Protein AF-K0T7X2-F1 (afdb_monomer_lite)

Secondary structure (DSSP, 8-state):
--PPPPP-PPP------------------------PPP--------------------GGGTHHHHHHHHHHHHHHHHHHHHHHHHHTTTTS-SS------------------PPPHHHHHHHHHHHHHHHHHHHHHHHHHHHSPP------S--------BSS-GGGTTT-SEEEEEEHHHHHHH---SS------SSS--EEEEEESSGGGS-S-HHHHHHHHB--SS-SPEE-HHHHHTT-S-----------

Foldseek 3Di:
DDDDDDDDDDDDDDDDDDDDDDDDDDPDDDDPPDDDDDDDDDDDDDDDDDDDDDPDPPPPVVVVVVVVVVVVCVVVVVVVVVCCVVVVPPPPPPPDDDDDDDPDDDPDDDPDDDDPPVVVVVVVVVVVVVVVVVVVVVVVVVPDDPPCPPDDPDDPPPPFAWPDDPVQLQAFQFKAKEQPQQQCVVDDPVDPDPDPVPPSPDIDMFGDSHLQQAFPDPVRSDLGTTPPVPPHHYDGNCRNGVRPPDGDDDDDDDDD

Sequence (256 aa):
MQSPLPLRSNPSSDFVRRRGEDGALGSSRYDSSSSGPPSDHRRDPGGHGGRHRGRGFQATNLVLPLVKVSFVVLLCGSSYLAGSLIGGNSLDILDSSHAPHGVGMLVNGGLDGAPSKEECQQAKRRWVDLQVTSEVERREKENLPPKDDGVSPGKRKREERRRFPKTTGNYASGMARVKKDDLNSFFDFGNPLDKGKGTGEEDAIIIYQNKKAFPSSESLSHSIEYEDGNGIPILDPETATENCDAMNVRELNLTV

pLDDT: mean 72.29, std 20.91, range [37.97, 98.12]

Structure (mmCIF, N/CA/C/O backbone):
data_AF-K0T7X2-F1
#
_entry.id   AF-K0T7X2-F1
#
loop_
_atom_site.group_PDB
_atom_site.id
_atom_site.type_symbol
_atom_site.label_atom_id
_atom_site.label_alt_id
_atom_site.label_comp_id
_atom_site.label_asym_id
_atom_site.label_entity_id
_atom_site.label_seq_id
_atom_site.pdbx_PDB_ins_code
_atom_site.Cartn_x
_atom_site.Cartn_y
_atom_site.Cartn_z
_atom_site.occupancy
_atom_site.B_iso_or_equiv
_atom_site.auth_seq_id
_atom_site.auth_comp_id
_atom_site.auth_asym_id
_atom_site.auth_atom_id
_atom_site.pdbx_PDB_model_num
ATOM 1 N N . MET A 1 1 ? 18.269 54.206 29.294 1.00 48.28 1 MET A N 1
ATOM 2 C CA . MET A 1 1 ? 18.162 53.100 30.268 1.00 48.28 1 MET A CA 1
ATOM 3 C C . MET A 1 1 ? 17.236 52.045 29.686 1.00 48.28 1 MET A C 1
ATOM 5 O O . MET A 1 1 ? 16.033 52.248 29.678 1.00 48.28 1 MET A O 1
ATOM 9 N N . GLN A 1 2 ? 17.803 50.977 29.133 1.00 43.91 2 GLN A N 1
ATOM 10 C CA . GLN A 1 2 ? 17.089 49.768 28.719 1.00 43.91 2 GLN A CA 1
ATOM 11 C C . GLN A 1 2 ? 18.099 48.626 28.819 1.00 43.91 2 GLN A C 1
ATOM 13 O O . GLN A 1 2 ? 19.126 48.642 28.145 1.00 43.91 2 GLN A O 1
ATOM 18 N N . SER A 1 3 ? 17.855 47.717 29.756 1.00 50.69 3 SER A N 1
ATOM 19 C CA . SER A 1 3 ? 18.719 46.575 30.048 1.00 50.69 3 SER A CA 1
ATOM 20 C C . SER A 1 3 ? 18.372 45.421 29.099 1.00 50.69 3 SER A C 1
ATOM 22 O O . SER A 1 3 ? 17.181 45.147 28.928 1.00 50.69 3 SER A O 1
ATOM 24 N N . PRO A 1 4 ? 19.349 44.722 28.495 1.00 58.91 4 PRO A N 1
ATOM 25 C CA . PRO A 1 4 ? 19.060 43.560 27.667 1.00 58.91 4 PRO A CA 1
ATOM 26 C C . PRO A 1 4 ? 18.766 42.320 28.524 1.00 58.91 4 PRO A C 1
ATOM 28 O O . PRO A 1 4 ? 19.411 42.075 29.544 1.00 58.91 4 PRO A O 1
ATOM 31 N N . LEU A 1 5 ? 17.767 41.548 28.091 1.00 59.69 5 LEU A N 1
ATOM 32 C CA . LEU A 1 5 ? 17.345 40.276 28.683 1.00 59.69 5 LEU A CA 1
ATOM 33 C C . LEU A 1 5 ? 18.364 39.154 28.392 1.00 59.69 5 LEU A C 1
ATOM 35 O O . LEU A 1 5 ? 18.963 39.150 27.314 1.00 59.69 5 LEU A O 1
ATOM 39 N N . PRO A 1 6 ? 18.541 38.176 29.302 1.00 58.44 6 PRO A N 1
ATOM 40 C CA . PRO A 1 6 ? 19.482 37.081 29.103 1.00 58.44 6 PRO A CA 1
ATOM 41 C C . PRO A 1 6 ? 18.912 35.985 28.190 1.00 58.44 6 PRO A C 1
ATOM 43 O O . PRO A 1 6 ? 17.772 35.541 28.340 1.00 58.44 6 PRO A O 1
ATOM 46 N N . LEU A 1 7 ? 19.753 35.524 27.262 1.00 49.16 7 LEU A N 1
ATOM 47 C CA . LEU A 1 7 ? 19.524 34.354 26.417 1.00 49.16 7 LEU A CA 1
ATOM 48 C C . LEU A 1 7 ? 19.582 33.076 27.261 1.00 49.16 7 LEU A C 1
ATOM 50 O O . LEU A 1 7 ? 20.558 32.813 27.963 1.00 49.16 7 LEU A O 1
ATOM 54 N N . ARG A 1 8 ? 18.518 32.279 27.174 1.00 45.66 8 ARG A N 1
ATOM 55 C CA . ARG A 1 8 ? 18.366 30.985 27.839 1.00 45.66 8 ARG A CA 1
ATOM 56 C C . ARG A 1 8 ? 19.020 29.908 26.968 1.00 45.66 8 ARG A C 1
ATOM 58 O O . ARG A 1 8 ? 18.517 29.593 25.894 1.00 45.66 8 ARG A O 1
ATOM 65 N N . SER A 1 9 ? 20.152 29.376 27.417 1.00 49.56 9 SER A N 1
ATOM 66 C CA . SER A 1 9 ? 20.812 28.207 26.833 1.00 49.56 9 SER A CA 1
ATOM 67 C C . SER A 1 9 ? 20.063 26.929 27.226 1.00 49.56 9 SER A C 1
ATOM 69 O O . SER A 1 9 ? 19.779 26.703 28.402 1.00 49.56 9 SER A O 1
ATOM 71 N N . ASN A 1 10 ? 19.732 26.090 26.242 1.00 47.03 10 ASN A N 1
ATOM 72 C CA . ASN A 1 10 ? 19.244 24.731 26.483 1.00 47.03 10 ASN A CA 1
ATOM 73 C C . ASN A 1 10 ? 20.442 23.774 26.576 1.00 47.03 10 ASN A C 1
ATOM 75 O O . ASN A 1 10 ? 21.330 23.848 25.722 1.00 47.03 10 ASN A O 1
ATOM 79 N N . PRO A 1 11 ? 20.492 22.884 27.580 1.00 51.62 11 PRO A N 1
ATOM 80 C CA . PRO A 1 11 ? 21.561 21.911 27.703 1.00 51.62 11 PRO A CA 1
ATOM 81 C C . PRO A 1 11 ? 21.381 20.731 26.742 1.00 51.62 11 PRO A C 1
ATOM 83 O O . PRO A 1 11 ? 20.284 20.214 26.536 1.00 51.62 11 PRO A O 1
ATOM 86 N N . SER A 1 12 ? 22.530 20.335 26.200 1.00 42.62 12 SER A N 1
ATOM 87 C CA . SER A 1 12 ? 22.842 19.091 25.505 1.00 42.62 12 SER A CA 1
ATOM 88 C C . SER A 1 12 ? 22.210 17.876 26.186 1.00 42.62 12 SER A C 1
ATOM 90 O O . SER A 1 12 ? 22.454 17.631 27.366 1.00 42.62 12 SER A O 1
ATOM 92 N N . SER A 1 13 ? 21.423 17.100 25.442 1.00 46.59 13 SER A N 1
ATOM 93 C CA . SER A 1 13 ? 21.040 15.749 25.843 1.00 46.59 13 SER A CA 1
ATOM 94 C C . SER A 1 13 ? 21.998 14.758 25.192 1.00 46.59 13 SER A C 1
ATOM 96 O O . SER A 1 13 ? 21.878 14.439 24.008 1.00 46.59 13 SER A O 1
ATOM 98 N N . ASP A 1 14 ? 22.949 14.294 25.995 1.00 38.38 14 ASP A N 1
ATOM 99 C CA . ASP A 1 14 ? 23.807 13.150 25.720 1.00 38.38 14 ASP A CA 1
ATOM 100 C C . ASP A 1 14 ? 22.949 11.901 25.473 1.00 38.38 14 ASP A C 1
ATOM 102 O O . ASP A 1 14 ? 22.310 11.365 26.382 1.00 38.38 14 ASP A O 1
ATOM 106 N N . PHE A 1 15 ? 22.928 11.422 24.229 1.00 41.81 15 PHE A N 1
ATOM 107 C CA . PHE A 1 15 ? 22.332 10.134 23.894 1.00 41.81 15 PHE A CA 1
ATOM 108 C C . PHE A 1 15 ? 23.372 9.031 24.111 1.00 41.81 15 PHE A C 1
ATOM 110 O O . PHE A 1 15 ? 24.289 8.815 23.315 1.00 41.81 15 PHE A O 1
ATOM 117 N N . VAL A 1 16 ? 23.228 8.346 25.243 1.00 43.81 16 VAL A N 1
ATOM 118 C CA . VAL A 1 16 ? 24.024 7.192 25.658 1.00 43.81 16 VAL A CA 1
ATOM 119 C C . VAL A 1 16 ? 23.743 6.012 24.723 1.00 43.81 16 VAL A C 1
ATOM 121 O O . VAL A 1 16 ? 22.735 5.318 24.838 1.00 43.81 16 VAL A O 1
ATOM 124 N N . ARG A 1 17 ? 24.680 5.748 23.811 1.00 37.97 17 ARG A N 1
ATOM 125 C CA . ARG A 1 17 ? 24.734 4.539 22.982 1.00 37.97 17 ARG A CA 1
ATOM 126 C C . ARG A 1 17 ? 25.241 3.372 23.837 1.00 37.97 17 ARG A C 1
ATOM 128 O O . ARG A 1 17 ? 26.448 3.174 23.961 1.00 37.97 17 ARG A O 1
ATOM 135 N N . ARG A 1 18 ? 24.338 2.598 24.451 1.00 43.31 18 ARG A N 1
ATOM 136 C CA . ARG A 1 18 ? 24.704 1.297 25.036 1.00 43.31 18 ARG A CA 1
ATOM 137 C C . ARG A 1 18 ? 24.800 0.252 23.931 1.00 43.31 18 ARG A C 1
ATOM 139 O O . ARG A 1 18 ? 23.807 -0.161 23.347 1.00 43.31 18 ARG A O 1
ATOM 146 N N . ARG A 1 19 ? 26.049 -0.126 23.671 1.00 46.78 19 ARG A N 1
ATOM 147 C CA . ARG A 1 19 ? 26.484 -1.323 22.959 1.00 46.78 19 ARG A CA 1
ATOM 148 C C . ARG A 1 19 ? 26.046 -2.544 23.781 1.00 46.78 19 ARG A C 1
ATOM 150 O O . ARG A 1 19 ? 26.372 -2.618 24.963 1.00 46.78 19 ARG A O 1
ATOM 157 N N . GLY A 1 20 ? 25.301 -3.450 23.161 1.00 41.38 20 GLY A N 1
ATOM 158 C CA . GLY A 1 20 ? 24.988 -4.781 23.673 1.00 41.38 20 GLY A CA 1
ATOM 159 C C . GLY A 1 20 ? 25.252 -5.778 22.556 1.00 41.38 20 GLY A C 1
ATOM 160 O O . GLY A 1 20 ? 24.351 -6.105 21.795 1.00 41.38 20 GLY A O 1
ATOM 161 N N . GLU A 1 21 ? 26.522 -6.142 22.406 1.00 48.59 21 GLU A N 1
ATOM 162 C CA . GLU A 1 21 ? 26.939 -7.385 21.758 1.00 48.59 21 GLU A CA 1
ATOM 163 C C . GLU A 1 21 ? 26.696 -8.517 22.762 1.00 48.59 21 GLU A C 1
ATOM 165 O O . GLU A 1 21 ? 26.951 -8.299 23.941 1.00 48.59 21 GLU A O 1
ATOM 170 N N . ASP A 1 22 ? 26.143 -9.635 22.279 1.00 46.56 22 ASP A N 1
ATOM 171 C CA . ASP A 1 22 ? 26.131 -11.018 22.802 1.00 46.56 22 ASP A CA 1
ATOM 172 C C . ASP A 1 22 ? 24.882 -11.662 22.156 1.00 46.56 22 ASP A C 1
ATOM 174 O O . ASP A 1 22 ? 23.757 -11.270 22.436 1.00 46.56 22 ASP A O 1
ATOM 178 N N . GLY A 1 23 ? 24.930 -12.548 21.164 1.00 41.91 23 GLY A N 1
ATOM 179 C CA . GLY A 1 23 ? 25.799 -13.699 20.994 1.00 41.91 23 GLY A CA 1
ATOM 180 C C . GLY A 1 23 ? 24.905 -14.942 20.966 1.00 41.91 23 GLY A C 1
ATOM 181 O O . GLY A 1 23 ? 24.460 -15.384 22.014 1.00 41.91 23 GLY A O 1
ATOM 182 N N . ALA A 1 24 ? 24.627 -15.502 19.783 1.00 43.72 24 ALA A N 1
ATOM 183 C CA . ALA A 1 24 ? 24.217 -16.903 19.619 1.00 43.72 24 ALA A CA 1
ATOM 184 C C . ALA A 1 24 ? 24.207 -17.293 18.133 1.00 43.72 24 ALA A C 1
ATOM 186 O O . ALA A 1 24 ? 23.254 -17.054 17.395 1.00 43.72 24 ALA A O 1
ATOM 187 N N . LEU A 1 25 ? 25.296 -17.932 17.713 1.00 47.56 25 LEU A N 1
ATOM 188 C CA . LEU A 1 25 ? 25.383 -18.724 16.493 1.00 47.56 25 LEU A CA 1
ATOM 189 C C . LEU A 1 25 ? 24.403 -19.904 16.587 1.00 47.56 25 LEU A C 1
ATOM 191 O O . LEU A 1 25 ? 24.678 -20.894 17.261 1.00 47.56 25 LEU A O 1
ATOM 195 N N . GLY A 1 26 ? 23.270 -19.802 15.897 1.00 40.69 26 GLY A N 1
ATOM 196 C CA . GLY A 1 26 ? 22.357 -20.912 15.646 1.00 40.69 26 GLY A CA 1
ATOM 197 C C . GLY A 1 26 ? 22.534 -21.438 14.225 1.00 40.69 26 GLY A C 1
ATOM 198 O O . GLY A 1 26 ? 21.799 -21.043 13.327 1.00 40.69 26 GLY A O 1
ATOM 199 N N . SER A 1 27 ? 23.507 -22.329 14.014 1.00 48.19 27 SER A N 1
ATOM 200 C CA . SER A 1 27 ? 23.601 -23.138 12.791 1.00 48.19 27 SER A CA 1
ATOM 201 C C . SER A 1 27 ? 22.377 -24.050 12.686 1.00 48.19 27 SER A C 1
ATOM 203 O O . SER A 1 27 ? 22.351 -25.123 13.289 1.00 48.19 27 SER A O 1
ATOM 205 N N . SER A 1 28 ? 21.372 -23.643 11.911 1.00 44.34 28 SER A N 1
ATOM 206 C CA . SER A 1 28 ? 20.267 -24.523 11.531 1.00 44.34 28 SER A CA 1
ATOM 207 C C . SER A 1 28 ? 20.694 -25.386 10.344 1.00 44.34 28 SER A C 1
ATOM 209 O O . SER A 1 28 ? 20.772 -24.928 9.202 1.00 44.34 28 SER A O 1
ATOM 211 N N . ARG A 1 29 ? 21.024 -26.647 10.638 1.00 45.97 29 ARG A N 1
ATOM 212 C CA . ARG A 1 29 ? 21.123 -27.717 9.644 1.00 45.97 29 ARG A CA 1
ATOM 213 C C . ARG A 1 29 ? 19.720 -27.991 9.110 1.00 45.97 29 ARG A C 1
ATOM 215 O O . ARG A 1 29 ? 18.874 -28.494 9.842 1.00 45.97 29 ARG A O 1
ATOM 222 N N . TYR A 1 30 ? 19.489 -27.704 7.836 1.00 44.69 30 TYR A N 1
ATOM 223 C CA . TYR A 1 30 ? 18.347 -28.255 7.117 1.00 44.69 30 TYR A CA 1
ATOM 224 C C . TYR A 1 30 ? 18.667 -29.700 6.717 1.00 44.69 30 TYR A C 1
ATOM 226 O O . TYR A 1 30 ? 19.329 -29.947 5.708 1.00 44.69 30 TYR A O 1
ATOM 234 N N . ASP A 1 31 ? 18.202 -30.656 7.523 1.00 38.88 31 ASP A N 1
ATOM 235 C CA . ASP A 1 31 ? 18.136 -32.068 7.147 1.00 38.88 31 ASP A CA 1
ATOM 236 C C . ASP A 1 31 ? 17.085 -32.244 6.043 1.00 38.88 31 ASP A C 1
ATOM 238 O O . ASP A 1 31 ? 15.874 -32.238 6.270 1.00 38.88 31 ASP A O 1
ATOM 242 N N . SER A 1 32 ? 17.570 -32.404 4.815 1.00 45.97 32 SER A N 1
ATOM 243 C CA . SER A 1 32 ? 16.761 -32.754 3.648 1.00 45.97 32 SER A CA 1
ATOM 244 C C . SER A 1 32 ? 16.436 -34.249 3.677 1.00 45.97 32 SER A C 1
ATOM 246 O O . SER A 1 32 ? 17.091 -35.058 3.024 1.00 45.97 32 SER A O 1
ATOM 248 N N . SER A 1 33 ? 15.418 -34.628 4.447 1.00 43.91 33 SER A N 1
ATOM 249 C CA . SER A 1 33 ? 14.845 -35.978 4.412 1.00 43.91 33 SER A CA 1
ATOM 250 C C . SER A 1 33 ? 13.806 -36.068 3.291 1.00 43.91 33 SER A C 1
ATOM 252 O O . SER A 1 33 ? 12.611 -35.894 3.510 1.00 43.91 33 SER A O 1
ATOM 254 N N . SER A 1 34 ? 14.281 -36.309 2.068 1.00 49.41 34 SER A N 1
ATOM 255 C CA . SER A 1 34 ? 13.453 -36.667 0.913 1.00 49.41 34 SER A CA 1
ATOM 256 C C . SER A 1 34 ? 13.052 -38.141 1.019 1.00 49.41 34 SER A C 1
ATOM 258 O O . SER A 1 34 ? 13.840 -39.041 0.724 1.00 49.41 34 SER A O 1
ATOM 260 N N . SER A 1 35 ? 11.833 -38.400 1.488 1.00 53.06 35 SER A N 1
ATOM 261 C CA . SER A 1 35 ? 11.185 -39.706 1.390 1.00 53.06 35 SER A CA 1
ATOM 262 C C . SER A 1 35 ? 10.663 -39.902 -0.037 1.00 53.06 35 SER A C 1
ATOM 264 O O . SER A 1 35 ? 9.692 -39.282 -0.466 1.00 53.06 35 SER A O 1
ATOM 266 N N . GLY A 1 36 ? 11.352 -40.752 -0.799 1.00 45.59 36 GLY A N 1
ATOM 267 C CA . GLY A 1 36 ? 10.961 -41.118 -2.159 1.00 45.59 36 GLY A CA 1
ATOM 268 C C . GLY A 1 36 ? 9.721 -42.024 -2.222 1.00 45.59 36 GLY A C 1
ATOM 269 O O . GLY A 1 36 ? 9.370 -42.669 -1.231 1.00 45.59 36 GLY A O 1
ATOM 270 N N . PRO A 1 37 ? 9.069 -42.132 -3.392 1.00 58.81 37 PRO A N 1
ATOM 271 C CA . PRO A 1 37 ? 8.126 -43.207 -3.672 1.00 58.81 37 PRO A CA 1
ATOM 272 C C . PRO A 1 37 ? 8.863 -44.494 -4.108 1.00 58.81 37 PRO A C 1
ATOM 274 O O . PRO A 1 37 ? 9.951 -44.420 -4.685 1.00 58.81 37 PRO A O 1
ATOM 277 N N . PRO A 1 38 ? 8.293 -45.685 -3.844 1.00 58.12 38 PRO A N 1
ATOM 278 C CA . PRO A 1 38 ? 8.949 -46.961 -4.104 1.00 58.12 38 PRO A CA 1
ATOM 279 C C . PRO A 1 38 ? 8.926 -47.327 -5.594 1.00 58.12 38 PRO A C 1
ATOM 281 O O . PRO A 1 38 ? 7.877 -47.339 -6.238 1.00 58.12 38 PRO A O 1
ATOM 284 N N . SER A 1 39 ? 10.099 -47.677 -6.122 1.00 55.72 39 SER A N 1
ATOM 285 C CA . SER A 1 39 ? 10.281 -48.293 -7.437 1.00 55.72 39 SER A CA 1
ATOM 286 C C . SER A 1 39 ? 9.947 -49.781 -7.355 1.00 55.72 39 SER A C 1
ATOM 288 O O . SER A 1 39 ? 10.700 -50.553 -6.759 1.00 55.72 39 SER A O 1
ATOM 290 N N . ASP A 1 40 ? 8.829 -50.188 -7.952 1.00 56.44 40 ASP A N 1
ATOM 291 C CA . ASP A 1 40 ? 8.399 -51.585 -7.970 1.00 56.44 40 ASP A CA 1
ATOM 292 C C . ASP A 1 40 ? 8.952 -52.307 -9.213 1.00 56.44 40 ASP A C 1
ATOM 294 O O . ASP A 1 40 ? 8.582 -52.034 -10.357 1.00 56.44 40 ASP A O 1
ATOM 298 N N . HIS A 1 41 ? 9.891 -53.224 -8.972 1.00 59.78 41 HIS A N 1
ATOM 299 C CA . HIS A 1 41 ? 10.502 -54.121 -9.951 1.00 59.78 41 HIS A CA 1
ATOM 300 C C . HIS A 1 41 ? 9.764 -55.472 -9.955 1.00 59.78 41 HIS A C 1
ATOM 302 O O . HIS A 1 41 ? 9.925 -56.272 -9.033 1.00 59.78 41 HIS A O 1
ATOM 308 N N . ARG A 1 42 ? 9.060 -55.809 -11.042 1.00 52.50 42 ARG A N 1
ATOM 309 C CA . ARG A 1 42 ? 8.697 -57.200 -11.401 1.00 52.50 42 ARG A CA 1
ATOM 310 C C . ARG A 1 42 ? 8.788 -57.357 -12.920 1.00 52.50 42 ARG A C 1
ATOM 312 O O . ARG A 1 42 ? 8.031 -56.731 -13.644 1.00 52.50 42 ARG A O 1
ATOM 319 N N . ARG A 1 43 ? 9.886 -57.931 -13.426 1.00 50.34 43 ARG A N 1
ATOM 320 C CA . ARG A 1 43 ? 10.076 -59.352 -13.806 1.00 50.34 43 ARG A CA 1
ATOM 321 C C . ARG A 1 43 ? 9.116 -59.836 -14.900 1.00 50.34 43 ARG A C 1
ATOM 323 O O . ARG A 1 43 ? 7.978 -60.191 -14.613 1.00 50.34 43 ARG A O 1
ATOM 330 N N . ASP A 1 44 ? 9.677 -59.944 -16.104 1.00 50.38 44 ASP A N 1
ATOM 331 C CA . ASP A 1 44 ? 9.259 -60.854 -17.176 1.00 50.38 44 ASP A CA 1
ATOM 332 C C . ASP A 1 44 ? 9.226 -62.317 -16.697 1.00 50.38 44 ASP A C 1
ATOM 334 O O . ASP A 1 44 ? 9.984 -62.704 -15.795 1.00 50.38 44 ASP A O 1
ATOM 338 N N . PRO A 1 45 ? 8.400 -63.160 -17.341 1.00 58.47 45 PRO A N 1
ATOM 339 C CA . PRO A 1 45 ? 8.993 -64.130 -18.264 1.00 58.47 45 PRO A CA 1
ATOM 340 C C . PRO A 1 45 ? 8.212 -64.299 -19.580 1.00 58.47 45 PRO A C 1
ATOM 342 O O . PRO A 1 45 ? 6.991 -64.176 -19.641 1.00 58.47 45 PRO A O 1
ATOM 345 N N . GLY A 1 46 ? 8.963 -64.608 -20.640 1.00 52.09 46 GLY A N 1
ATOM 346 C CA . GLY A 1 46 ? 8.469 -64.770 -22.003 1.00 52.09 46 GLY A CA 1
ATOM 347 C C . GLY A 1 46 ? 7.590 -65.996 -22.265 1.00 52.09 46 GLY A C 1
ATOM 348 O O . GLY A 1 46 ? 7.469 -66.913 -21.457 1.00 52.09 46 GLY A O 1
ATOM 349 N N . GLY A 1 47 ? 7.023 -66.020 -23.472 1.00 41.31 47 GLY A N 1
ATOM 350 C CA . GLY A 1 47 ? 6.278 -67.151 -24.015 1.00 41.31 47 GLY A CA 1
ATOM 351 C C . GLY A 1 47 ? 5.922 -66.945 -25.488 1.00 41.31 47 GLY A C 1
ATOM 352 O O . GLY A 1 47 ? 5.362 -65.924 -25.865 1.00 41.31 47 GLY A O 1
ATOM 353 N N . HIS A 1 48 ? 6.301 -67.919 -26.311 1.00 52.06 48 HIS A N 1
ATOM 354 C CA . HIS A 1 48 ? 6.170 -68.004 -27.767 1.00 52.06 48 HIS A CA 1
ATOM 355 C C . HIS A 1 48 ? 4.733 -67.969 -28.329 1.00 52.06 48 HIS A C 1
ATOM 357 O O . HIS A 1 48 ? 3.801 -68.481 -27.719 1.00 52.06 48 HIS A O 1
ATOM 363 N N . GLY A 1 49 ? 4.624 -67.549 -29.599 1.00 39.31 49 GLY A N 1
ATOM 364 C CA . GLY A 1 49 ? 3.518 -67.848 -30.528 1.00 39.31 49 GLY A CA 1
ATOM 365 C C . GLY A 1 49 ? 3.132 -66.587 -31.306 1.00 39.31 49 GLY A C 1
ATOM 366 O O . GLY A 1 49 ? 2.775 -65.590 -30.709 1.00 39.31 49 GLY A O 1
ATOM 367 N N . GLY A 1 50 ? 3.259 -66.461 -32.624 1.00 43.88 50 GLY A N 1
ATOM 368 C CA . GLY A 1 50 ? 2.941 -67.417 -33.674 1.00 43.88 50 GLY A CA 1
ATOM 369 C C . GLY A 1 50 ? 1.863 -66.784 -34.564 1.00 43.88 50 GLY A C 1
ATOM 370 O O . GLY A 1 50 ? 0.718 -66.720 -34.156 1.00 43.88 50 GLY A O 1
ATOM 371 N N . ARG A 1 51 ? 2.269 -66.315 -35.757 1.00 48.03 51 ARG A N 1
ATOM 372 C CA . ARG A 1 51 ? 1.479 -66.018 -36.978 1.00 48.03 51 ARG A CA 1
ATOM 373 C C . ARG A 1 51 ? 0.086 -65.355 -36.828 1.00 48.03 51 ARG A C 1
ATOM 375 O O . ARG A 1 51 ? -0.853 -65.990 -36.386 1.00 48.03 51 ARG A O 1
ATOM 382 N N . HIS A 1 52 ? -0.139 -64.221 -37.498 1.00 43.66 52 HIS A N 1
ATOM 383 C CA . HIS A 1 52 ? -0.818 -64.166 -38.809 1.00 43.66 52 HIS A CA 1
ATOM 384 C C . HIS A 1 52 ? -1.092 -62.721 -39.264 1.00 43.66 52 HIS A C 1
ATOM 386 O O . HIS A 1 52 ? -1.266 -61.796 -38.483 1.00 43.66 52 HIS A O 1
ATOM 392 N N . ARG A 1 53 ? -1.091 -62.585 -40.591 1.00 51.88 53 ARG A N 1
ATOM 393 C CA . ARG A 1 53 ? -1.353 -61.416 -41.438 1.00 51.88 53 ARG A CA 1
ATOM 394 C C . ARG A 1 53 ? -2.558 -60.561 -41.019 1.00 51.88 53 ARG A C 1
ATOM 396 O O . ARG A 1 53 ? -3.643 -61.085 -40.809 1.00 51.88 53 ARG A O 1
ATOM 403 N N . GLY A 1 54 ? -2.388 -59.244 -41.142 1.00 43.72 54 GLY A N 1
ATOM 404 C CA . GLY A 1 54 ? -3.483 -58.282 -41.270 1.00 43.72 54 GLY A CA 1
ATOM 405 C C . GLY A 1 54 ? -2.963 -56.854 -41.413 1.00 43.72 54 GLY A C 1
ATOM 406 O O . GLY A 1 54 ? -2.851 -56.138 -40.427 1.00 43.72 54 GLY A O 1
ATOM 407 N N . ARG A 1 55 ? -2.618 -56.427 -42.638 1.00 49.88 55 ARG A N 1
ATOM 408 C CA . ARG A 1 55 ? -2.386 -55.006 -42.955 1.00 49.88 55 ARG A CA 1
ATOM 409 C C . ARG A 1 55 ? -3.735 -54.278 -42.912 1.00 49.88 55 ARG A C 1
ATOM 411 O O . ARG A 1 55 ? -4.396 -54.150 -43.935 1.00 49.88 55 ARG A O 1
ATOM 418 N N . GLY A 1 56 ? -4.139 -53.837 -41.726 1.00 49.12 56 GLY A N 1
ATOM 419 C CA . GLY A 1 56 ? -5.151 -52.801 -41.536 1.00 49.12 56 GLY A CA 1
ATOM 420 C C . GLY A 1 56 ? -4.442 -51.463 -41.367 1.00 49.12 56 GLY A C 1
ATOM 421 O O . GLY A 1 56 ? -3.682 -51.280 -40.420 1.00 49.12 56 GLY A O 1
ATOM 422 N N . PHE A 1 57 ? -4.635 -50.556 -42.318 1.00 55.34 57 PHE A N 1
ATOM 423 C CA . PHE A 1 57 ? -4.086 -49.203 -42.310 1.00 55.34 57 PHE A CA 1
ATOM 424 C C . PHE A 1 57 ? -4.655 -48.447 -41.088 1.00 55.34 57 PHE A C 1
ATOM 426 O O . PHE A 1 57 ? -5.824 -48.066 -41.078 1.00 55.34 57 PHE A O 1
ATOM 433 N N . GLN A 1 58 ? -3.865 -48.302 -40.015 1.00 54.19 58 GLN A N 1
ATOM 434 C CA . GLN A 1 58 ? -4.279 -47.615 -38.785 1.00 54.19 58 GLN A CA 1
ATOM 435 C C . GLN A 1 58 ? -4.319 -46.095 -39.003 1.00 54.19 58 GLN A C 1
ATOM 437 O O . GLN A 1 58 ? -3.342 -45.391 -38.761 1.00 54.19 58 GLN A O 1
ATOM 442 N N . ALA A 1 59 ? -5.471 -45.580 -39.431 1.00 58.53 59 ALA A N 1
ATOM 443 C CA . ALA A 1 59 ? -5.734 -44.143 -39.540 1.00 58.53 59 ALA A CA 1
ATOM 444 C C . ALA A 1 59 ? -5.929 -43.439 -38.174 1.00 58.53 59 ALA A C 1
ATOM 446 O O . ALA A 1 59 ? -6.027 -42.217 -38.113 1.00 58.53 59 ALA A O 1
ATOM 447 N N . THR A 1 60 ? -5.963 -44.176 -37.059 1.00 60.00 60 THR A N 1
ATOM 448 C CA . THR A 1 60 ? -6.258 -43.629 -35.721 1.00 60.00 60 THR A CA 1
ATOM 449 C C . THR A 1 60 ? -5.066 -42.957 -35.034 1.00 60.00 60 THR A C 1
ATOM 451 O O . THR A 1 60 ? -5.270 -42.115 -34.164 1.00 60.00 60 THR A O 1
ATOM 454 N N . ASN A 1 61 ? -3.825 -43.236 -35.451 1.00 66.69 61 ASN A N 1
ATOM 455 C CA . ASN A 1 61 ? -2.635 -42.616 -34.843 1.00 66.69 61 ASN A CA 1
ATOM 456 C C . ASN A 1 61 ? -2.325 -41.208 -35.376 1.00 66.69 61 ASN A C 1
ATOM 458 O O . ASN A 1 61 ? -1.510 -40.505 -34.785 1.00 66.69 61 ASN A O 1
ATOM 462 N N . LEU A 1 62 ? -2.975 -40.774 -36.461 1.00 74.25 62 LEU A N 1
ATOM 463 C CA . LEU A 1 62 ? -2.740 -39.453 -37.056 1.00 74.25 62 LEU A CA 1
ATOM 464 C C . LEU A 1 62 ? -3.647 -38.359 -36.462 1.00 74.25 62 LEU A C 1
ATOM 466 O O . LEU A 1 62 ? -3.315 -37.178 -36.514 1.00 74.25 62 LEU A O 1
ATOM 470 N N . VAL A 1 63 ? -4.767 -38.744 -35.845 1.00 80.38 63 VAL A N 1
ATOM 471 C CA . VAL A 1 63 ? -5.748 -37.801 -35.280 1.00 80.38 63 VAL A CA 1
ATOM 472 C C . VAL A 1 63 ? -5.217 -37.136 -34.005 1.00 80.38 63 VAL A C 1
ATOM 474 O O . VAL A 1 63 ? -5.325 -35.925 -33.838 1.00 80.38 63 VAL A O 1
ATOM 477 N N . LEU A 1 64 ? -4.576 -37.908 -33.124 1.00 78.81 64 LEU A N 1
ATOM 478 C CA . LEU A 1 64 ? -3.995 -37.416 -31.869 1.00 78.81 64 LEU A CA 1
ATOM 479 C C . LEU A 1 64 ? -2.935 -36.307 -32.040 1.00 78.81 64 LEU A C 1
ATOM 481 O O . LEU A 1 64 ? -3.029 -35.300 -31.333 1.00 78.81 64 LEU A O 1
ATOM 485 N N . PRO A 1 65 ? -1.934 -36.430 -32.935 1.00 87.31 65 PRO A N 1
ATOM 486 C CA . PRO A 1 65 ? -0.968 -35.357 -33.151 1.00 87.31 65 PRO A CA 1
ATOM 487 C C . PRO A 1 65 ? -1.604 -34.130 -33.812 1.00 87.31 65 PRO A C 1
ATOM 489 O O . PRO A 1 65 ? -1.268 -33.014 -33.425 1.00 87.31 65 PRO A O 1
ATOM 492 N N . LEU A 1 66 ? -2.565 -34.309 -34.727 1.00 87.38 66 LEU A N 1
ATOM 493 C CA . LEU A 1 66 ? -3.277 -33.187 -35.347 1.00 87.38 66 LEU A CA 1
ATOM 494 C C . LEU A 1 66 ? -4.042 -32.354 -34.313 1.00 87.38 66 LEU A C 1
ATOM 496 O O . LEU A 1 66 ? -3.900 -31.137 -34.301 1.00 87.38 66 LEU A O 1
ATOM 500 N N . VAL A 1 67 ? -4.763 -32.991 -33.384 1.00 91.94 67 VAL A N 1
ATOM 501 C CA . VAL A 1 67 ? -5.490 -32.277 -32.318 1.00 91.94 67 VAL A CA 1
ATOM 502 C C . VAL A 1 67 ? -4.534 -31.495 -31.410 1.00 91.94 67 VAL A C 1
ATOM 504 O O . VAL A 1 67 ? -4.815 -30.348 -31.065 1.00 91.94 67 VAL A O 1
ATOM 507 N N . LYS A 1 68 ? -3.378 -32.074 -31.059 1.00 88.50 68 LYS A N 1
ATOM 508 C CA . LYS A 1 68 ? -2.364 -31.385 -30.241 1.00 88.50 68 LYS A CA 1
ATOM 509 C C . LYS A 1 68 ? -1.780 -30.168 -30.955 1.00 88.50 68 LYS A C 1
ATOM 511 O O . LYS A 1 68 ? -1.660 -29.111 -30.342 1.00 88.50 68 LYS A O 1
ATOM 516 N N . VAL A 1 69 ? -1.454 -30.297 -32.242 1.00 94.56 69 VAL A N 1
ATOM 517 C CA . VAL A 1 69 ? -0.931 -29.183 -33.046 1.00 94.56 69 VAL A CA 1
ATOM 518 C C . VAL A 1 69 ? -1.986 -28.084 -33.192 1.00 94.56 69 VAL A C 1
ATOM 520 O O . VAL A 1 69 ? -1.678 -26.917 -32.960 1.00 94.56 69 VAL A O 1
ATOM 523 N N . SER A 1 70 ? -3.243 -28.434 -33.481 1.00 91.56 70 SER A N 1
ATOM 524 C CA . SER A 1 70 ? -4.339 -27.462 -33.570 1.00 91.56 70 SER A CA 1
ATOM 525 C C . SER A 1 70 ? -4.570 -26.710 -32.257 1.00 91.56 70 SER A C 1
ATOM 527 O O . SER A 1 70 ? -4.801 -25.503 -32.286 1.00 91.56 70 SER A O 1
ATOM 529 N N . PHE A 1 71 ? -4.464 -27.384 -31.107 1.00 94.19 71 PHE A N 1
ATOM 530 C CA . PHE A 1 71 ? -4.622 -26.743 -29.799 1.00 94.19 71 PHE A CA 1
ATOM 531 C C . PHE A 1 71 ? -3.524 -25.707 -29.532 1.00 94.19 71 PHE A C 1
ATOM 533 O O . PHE A 1 71 ? -3.827 -24.595 -29.111 1.00 94.19 71 PHE A O 1
ATOM 540 N N . VAL A 1 72 ? -2.264 -26.030 -29.843 1.00 94.00 72 VAL A N 1
ATOM 541 C CA . VAL A 1 72 ? -1.135 -25.095 -29.687 1.00 94.00 72 VAL A CA 1
ATOM 542 C C . VAL A 1 72 ? -1.281 -23.887 -30.615 1.00 94.00 72 VAL A C 1
ATOM 544 O O . VAL A 1 72 ? -1.079 -22.756 -30.177 1.00 94.00 72 VAL A O 1
ATOM 547 N N . VAL A 1 73 ? -1.690 -24.098 -31.871 1.00 94.00 73 VAL A N 1
ATOM 548 C CA . VAL A 1 73 ? -1.911 -23.003 -32.832 1.00 94.00 73 VAL A CA 1
ATOM 549 C C . VAL A 1 73 ? -3.057 -22.091 -32.388 1.00 94.00 73 VAL A C 1
ATOM 551 O O . VAL A 1 73 ? -2.924 -20.874 -32.482 1.00 94.00 73 VAL A O 1
ATOM 554 N N . LEU A 1 74 ? -4.150 -22.644 -31.851 1.00 91.75 74 LEU A N 1
ATOM 555 C CA . LEU A 1 74 ? -5.253 -21.846 -31.301 1.00 91.75 74 LEU A CA 1
ATOM 556 C C . LEU A 1 74 ? -4.822 -21.037 -30.073 1.00 91.75 74 LEU A C 1
ATOM 558 O O . LEU A 1 74 ? -5.159 -19.858 -29.972 1.00 91.75 74 LEU A O 1
ATOM 562 N N . LEU A 1 75 ? -4.046 -21.636 -29.167 1.00 91.00 75 LEU A N 1
ATOM 563 C CA . LEU A 1 75 ? -3.569 -20.958 -27.962 1.00 91.00 75 LEU A CA 1
ATOM 564 C C . LEU A 1 75 ? -2.620 -19.807 -28.321 1.00 91.00 75 LEU A C 1
ATOM 566 O O . LEU A 1 75 ? -2.899 -18.667 -27.957 1.00 91.00 75 LEU A O 1
ATOM 570 N N . CYS A 1 76 ? -1.586 -20.059 -29.131 1.00 86.56 76 CYS A N 1
ATOM 571 C CA . CYS A 1 76 ? -0.658 -19.015 -29.579 1.00 86.56 76 CYS A CA 1
ATOM 572 C C . CYS A 1 76 ? -1.330 -17.955 -30.463 1.00 86.56 76 CYS A C 1
ATOM 574 O O . CYS A 1 76 ? -1.066 -16.763 -30.301 1.00 86.56 76 CYS A O 1
ATOM 576 N N . GLY A 1 77 ? -2.215 -18.366 -31.375 1.00 89.12 77 GLY A N 1
ATOM 577 C CA . GLY A 1 77 ? -2.943 -17.451 -32.253 1.00 89.12 77 GLY A CA 1
ATOM 578 C C . GLY A 1 77 ? -3.877 -16.517 -31.483 1.00 89.12 77 GLY A C 1
ATOM 579 O O . GLY A 1 77 ? -3.928 -15.326 -31.779 1.00 89.12 77 GLY A O 1
ATOM 580 N N . SER A 1 78 ? -4.558 -17.022 -30.448 1.00 88.44 78 SER A N 1
ATOM 581 C CA . SER A 1 78 ? -5.442 -16.203 -29.609 1.00 88.44 78 SER A CA 1
ATOM 582 C C . SER A 1 78 ? -4.675 -15.173 -28.777 1.00 88.44 78 SER A C 1
ATOM 584 O O . SER A 1 78 ? -5.112 -14.028 -28.683 1.00 88.44 78 SER A O 1
ATOM 586 N N . SER A 1 79 ? -3.497 -15.530 -28.247 1.00 84.19 79 SER A N 1
ATOM 587 C CA . SER A 1 79 ? -2.628 -14.585 -27.535 1.00 84.19 79 SER A CA 1
ATOM 588 C C . SER A 1 79 ? -2.113 -13.482 -28.459 1.00 84.19 79 SER A C 1
ATOM 590 O O . SER A 1 79 ? -2.085 -12.318 -28.064 1.00 84.19 79 SER A O 1
ATOM 592 N N . TYR A 1 80 ? -1.745 -13.831 -29.697 1.00 83.81 80 TYR A N 1
ATOM 593 C CA . TYR A 1 80 ? -1.275 -12.856 -30.679 1.00 83.81 80 TYR A CA 1
ATOM 594 C C . TYR A 1 80 ? -2.398 -11.901 -31.103 1.00 83.81 80 TYR A C 1
ATOM 596 O O . TYR A 1 80 ? -2.214 -10.687 -31.083 1.00 83.81 80 TYR A O 1
ATOM 604 N N . LEU A 1 81 ? -3.594 -12.429 -31.391 1.00 77.38 81 LEU A N 1
ATOM 605 C CA . LEU A 1 81 ? -4.759 -11.618 -31.753 1.00 77.38 81 LEU A CA 1
ATOM 606 C C . LEU A 1 81 ? -5.195 -10.687 -30.605 1.00 77.38 81 LEU A C 1
ATOM 608 O O . LEU A 1 81 ? -5.483 -9.513 -30.838 1.00 77.38 81 LEU A O 1
ATOM 612 N N . ALA A 1 82 ? -5.203 -11.184 -29.362 1.00 74.38 82 ALA A N 1
ATOM 613 C CA . ALA A 1 82 ? -5.516 -10.381 -28.180 1.00 74.38 82 ALA A CA 1
ATOM 614 C C . ALA A 1 82 ? -4.465 -9.283 -27.939 1.00 74.38 82 ALA A C 1
ATOM 616 O O . ALA A 1 82 ? -4.821 -8.145 -27.636 1.00 74.38 82 ALA A O 1
ATOM 617 N N . GLY A 1 83 ? -3.180 -9.597 -28.135 1.00 67.75 83 GLY A N 1
ATOM 618 C CA . GLY A 1 83 ? -2.092 -8.623 -28.058 1.00 67.75 83 GLY A CA 1
ATOM 619 C C . GLY A 1 83 ? -2.195 -7.530 -29.124 1.00 67.75 83 GLY A C 1
ATOM 620 O O . GLY A 1 83 ? -2.013 -6.358 -28.808 1.00 67.75 83 GLY A O 1
ATOM 621 N N . SER A 1 84 ? -2.553 -7.873 -30.366 1.00 66.31 84 SER A N 1
ATOM 622 C CA . SER A 1 84 ? -2.726 -6.890 -31.445 1.00 66.31 84 SER A CA 1
ATOM 623 C C . SER A 1 84 ? -3.928 -5.963 -31.233 1.00 66.31 84 SER A C 1
ATOM 625 O O . SER A 1 84 ? -3.824 -4.771 -31.517 1.00 66.31 84 SER A O 1
ATOM 627 N N . LEU A 1 85 ? -5.044 -6.470 -30.695 1.00 63.69 85 LEU A N 1
ATOM 628 C CA . LEU A 1 85 ? -6.222 -5.647 -30.380 1.00 63.69 85 LEU A CA 1
ATOM 629 C C . LEU A 1 85 ? -5.973 -4.649 -29.242 1.00 63.69 85 LEU A C 1
ATOM 631 O O . LEU A 1 85 ? -6.564 -3.573 -29.229 1.00 63.69 85 LEU A O 1
ATOM 635 N N . ILE A 1 86 ? -5.095 -4.990 -28.299 1.00 62.88 86 ILE A N 1
ATOM 636 C CA . ILE A 1 86 ? -4.752 -4.119 -27.168 1.00 62.88 86 ILE A CA 1
ATOM 637 C C . ILE A 1 86 ? -3.596 -3.172 -27.535 1.00 62.88 86 ILE A C 1
ATOM 639 O O . ILE A 1 86 ? -3.604 -2.009 -27.141 1.00 62.88 86 ILE A O 1
ATOM 643 N N . GLY A 1 87 ? -2.630 -3.628 -28.338 1.00 46.03 87 GLY A N 1
ATOM 644 C CA . GLY A 1 87 ? -1.459 -2.839 -28.732 1.00 46.03 87 GLY A CA 1
ATOM 645 C C . GLY A 1 87 ? -1.745 -1.738 -29.759 1.00 46.03 87 GLY A C 1
ATOM 646 O O . GLY A 1 87 ? -1.076 -0.709 -29.736 1.00 46.03 87 GLY A O 1
ATOM 647 N N . GLY A 1 88 ? -2.754 -1.908 -30.623 1.00 50.12 88 GLY A N 1
ATOM 648 C CA . GLY A 1 88 ? -3.098 -0.922 -31.658 1.00 50.12 88 GLY A CA 1
ATOM 649 C C . GLY A 1 88 ? -3.705 0.383 -31.130 1.00 50.12 88 GLY A C 1
ATOM 650 O O . GLY A 1 88 ? -3.577 1.415 -31.778 1.00 50.12 88 GLY A O 1
ATOM 651 N N . ASN A 1 89 ? -4.303 0.365 -29.935 1.00 49.03 89 ASN A N 1
ATOM 652 C CA . ASN A 1 89 ? -4.920 1.549 -29.324 1.00 49.03 89 ASN A CA 1
ATOM 653 C C . ASN A 1 89 ? -3.998 2.263 -28.323 1.00 49.03 89 ASN A C 1
ATOM 655 O O . ASN A 1 89 ? -4.392 3.266 -27.741 1.00 49.03 89 ASN A O 1
ATOM 659 N N . SER A 1 90 ? -2.781 1.759 -28.090 1.00 45.28 90 SER A N 1
ATOM 660 C CA . SER A 1 90 ? -1.928 2.245 -26.998 1.00 45.28 90 SER A CA 1
ATOM 661 C C . SER A 1 90 ? -0.945 3.352 -27.397 1.00 45.28 90 SER A C 1
ATOM 663 O O . SER A 1 90 ? -0.171 3.786 -26.548 1.00 45.28 90 SER A O 1
ATOM 665 N N . LEU A 1 91 ? -0.962 3.823 -28.650 1.00 48.66 91 LEU A N 1
ATOM 666 C CA . LEU A 1 91 ? -0.066 4.891 -29.123 1.00 48.66 91 LEU A CA 1
ATOM 667 C C . LEU A 1 91 ? -0.714 6.287 -29.185 1.00 48.66 91 LEU A C 1
ATOM 669 O O . LEU A 1 91 ? 0.008 7.257 -29.368 1.00 48.66 91 LEU A O 1
ATOM 673 N N . ASP A 1 92 ? -2.022 6.405 -28.920 1.00 47.81 92 ASP A N 1
ATOM 674 C CA . ASP A 1 92 ? -2.734 7.698 -28.838 1.00 47.81 92 ASP A CA 1
ATOM 675 C C . ASP A 1 92 ? -3.334 8.000 -27.442 1.00 47.81 92 ASP A C 1
ATOM 677 O O . ASP A 1 92 ? -3.991 9.020 -27.246 1.00 47.81 92 ASP A O 1
ATOM 681 N N . ILE A 1 93 ? -3.093 7.155 -26.429 1.00 44.97 93 ILE A N 1
ATOM 682 C CA . ILE A 1 93 ? -3.609 7.338 -25.053 1.00 44.97 93 ILE A CA 1
ATOM 683 C C . ILE A 1 93 ? -2.488 7.830 -24.122 1.00 44.97 93 ILE A C 1
ATOM 685 O O . ILE A 1 93 ? -2.220 7.250 -23.074 1.00 44.97 93 ILE A O 1
ATOM 689 N N . LEU A 1 94 ? -1.799 8.901 -24.515 1.00 47.44 94 LEU A N 1
ATOM 690 C CA . LEU A 1 94 ? -0.919 9.660 -23.613 1.00 47.44 94 LEU A CA 1
ATOM 691 C C . LEU A 1 94 ? -1.477 11.045 -23.257 1.00 47.44 94 LEU A C 1
ATOM 693 O O . LEU A 1 94 ? -0.800 11.795 -22.568 1.00 47.44 94 LEU A O 1
ATOM 697 N N . ASP A 1 95 ? -2.715 11.369 -23.656 1.00 44.03 95 ASP A N 1
ATOM 698 C CA . ASP A 1 95 ? -3.284 12.703 -23.399 1.00 44.03 95 ASP A CA 1
ATOM 699 C C . ASP A 1 95 ? -4.771 12.715 -22.991 1.00 44.03 95 ASP A C 1
ATOM 701 O O . ASP A 1 95 ? -5.498 13.675 -23.243 1.00 44.03 95 ASP A O 1
ATOM 705 N N . SER A 1 96 ? -5.284 11.651 -22.360 1.00 39.72 96 SER A N 1
ATOM 706 C CA . SER A 1 96 ? -6.663 11.697 -21.853 1.00 39.72 96 SER A CA 1
ATOM 707 C C . SER A 1 96 ? -6.857 10.991 -20.519 1.00 39.72 96 SER A C 1
ATOM 709 O O . SER A 1 96 ? -7.027 9.777 -20.417 1.00 39.72 96 SER A O 1
ATOM 711 N N . SER A 1 97 ? -6.857 11.814 -19.477 1.00 46.56 97 SER A N 1
ATOM 712 C CA . SER A 1 97 ? -7.309 11.493 -18.134 1.00 46.56 97 SER A CA 1
ATOM 713 C C . SER A 1 97 ? -8.772 11.029 -18.139 1.00 46.56 97 SER A C 1
ATOM 715 O O . SER A 1 97 ? -9.674 11.778 -18.495 1.00 46.56 97 SER A O 1
ATOM 717 N N . HIS A 1 98 ? -8.976 9.796 -17.674 1.00 46.06 98 HIS A N 1
ATOM 718 C CA . HIS A 1 98 ? -10.189 9.248 -17.058 1.00 46.06 98 HIS A CA 1
ATOM 719 C C . HIS A 1 98 ? -11.564 9.475 -17.719 1.00 46.06 98 HIS A C 1
ATOM 721 O O . HIS A 1 98 ? -12.242 10.472 -17.483 1.00 46.06 98 HIS A O 1
ATOM 727 N N . ALA A 1 99 ? -12.104 8.391 -18.287 1.00 38.12 99 ALA A N 1
ATOM 728 C CA . ALA A 1 99 ? -13.478 7.971 -17.997 1.00 38.12 99 ALA A CA 1
ATOM 729 C C . ALA A 1 99 ? -13.611 6.437 -18.102 1.00 38.12 99 ALA A C 1
ATOM 731 O O . ALA A 1 99 ? -13.228 5.862 -19.121 1.00 38.12 99 ALA A O 1
ATOM 732 N N . PRO A 1 100 ? -14.166 5.746 -17.090 1.00 56.47 100 PRO A N 1
ATOM 733 C CA . PRO A 1 100 ? -14.704 4.407 -17.269 1.00 56.47 100 PRO A CA 1
ATOM 734 C C . PRO A 1 100 ? -16.143 4.542 -17.780 1.00 56.47 100 PRO A C 1
ATOM 736 O O . PRO A 1 100 ? -16.893 5.313 -17.203 1.00 56.47 100 PRO A O 1
ATOM 739 N N . HIS A 1 101 ? -16.537 3.798 -18.817 1.00 39.59 101 HIS A N 1
ATOM 740 C CA . HIS A 1 101 ? -17.864 3.176 -18.978 1.00 39.59 101 HIS A CA 1
ATOM 741 C C . HIS A 1 101 ? -17.959 2.453 -20.330 1.00 39.59 101 HIS A C 1
ATOM 743 O O . HIS A 1 101 ? -17.732 3.040 -21.380 1.00 39.59 101 HIS A O 1
ATOM 749 N N . GLY A 1 102 ? -18.376 1.185 -20.273 1.00 39.47 102 GLY A N 1
ATOM 750 C CA . GLY A 1 102 ? -19.248 0.590 -21.286 1.00 39.47 102 GLY A CA 1
ATOM 751 C C . GLY A 1 102 ? -18.605 0.103 -22.580 1.00 39.47 102 GLY A C 1
ATOM 752 O O . GLY A 1 102 ? -18.741 0.727 -23.626 1.00 39.47 102 GLY A O 1
ATOM 753 N N . VAL A 1 103 ? -18.040 -1.105 -22.535 1.00 47.12 103 VAL A N 1
ATOM 754 C CA . VAL A 1 103 ? -17.898 -1.971 -23.713 1.00 47.12 103 VAL A CA 1
ATOM 755 C C . VAL A 1 103 ? -19.303 -2.325 -24.199 1.00 47.12 103 VAL A C 1
ATOM 757 O O . VAL A 1 103 ? -20.003 -3.104 -23.556 1.00 47.12 103 VAL A O 1
ATOM 760 N N . GLY A 1 104 ? -19.744 -1.724 -25.302 1.00 44.53 104 GLY A N 1
ATOM 761 C CA . GLY A 1 104 ? -21.096 -1.969 -25.789 1.00 44.53 104 GLY A CA 1
ATOM 762 C C . GLY A 1 104 ? -21.468 -1.280 -27.090 1.00 44.53 104 GLY A C 1
ATOM 763 O O . GLY A 1 104 ? -22.608 -0.869 -27.200 1.00 44.53 104 GLY A O 1
ATOM 764 N N . MET A 1 105 ? -20.555 -1.131 -28.055 1.00 43.47 105 MET A N 1
ATOM 765 C CA . MET A 1 105 ? -20.916 -0.880 -29.461 1.00 43.47 105 MET A CA 1
ATOM 766 C C . MET A 1 105 ? -19.691 -1.060 -30.372 1.00 43.47 105 MET A C 1
ATOM 768 O O . MET A 1 105 ? -19.056 -0.097 -30.771 1.00 43.47 105 MET A O 1
ATOM 772 N N . LEU A 1 106 ? -19.347 -2.305 -30.705 1.00 43.59 106 LEU A N 1
ATOM 773 C CA . LEU A 1 106 ? -18.452 -2.621 -31.829 1.00 43.59 106 LEU A CA 1
ATOM 774 C C . LEU A 1 106 ? -18.912 -3.930 -32.486 1.00 43.59 106 LEU A C 1
ATOM 776 O O . LEU A 1 106 ? -18.225 -4.943 -32.467 1.00 43.59 106 LEU A O 1
ATOM 780 N N . VAL A 1 107 ? -20.119 -3.906 -33.055 1.00 50.06 107 VAL A N 1
ATOM 781 C CA . VAL A 1 107 ? -20.524 -4.841 -34.114 1.00 50.06 107 VAL A CA 1
ATOM 782 C C . VAL A 1 107 ? -21.286 -4.041 -35.167 1.00 50.06 107 VAL A C 1
ATOM 784 O O . VAL A 1 107 ? -22.508 -4.030 -35.209 1.00 50.06 107 VAL A O 1
ATOM 787 N N . ASN A 1 108 ? -20.535 -3.285 -35.962 1.00 44.25 108 ASN A N 1
ATOM 788 C CA . ASN A 1 108 ? -20.807 -3.088 -37.382 1.00 44.25 108 ASN A CA 1
ATOM 789 C C . ASN A 1 108 ? -19.532 -2.521 -38.000 1.00 44.25 108 ASN A C 1
ATOM 791 O O . ASN A 1 108 ? -19.213 -1.344 -37.853 1.00 44.25 10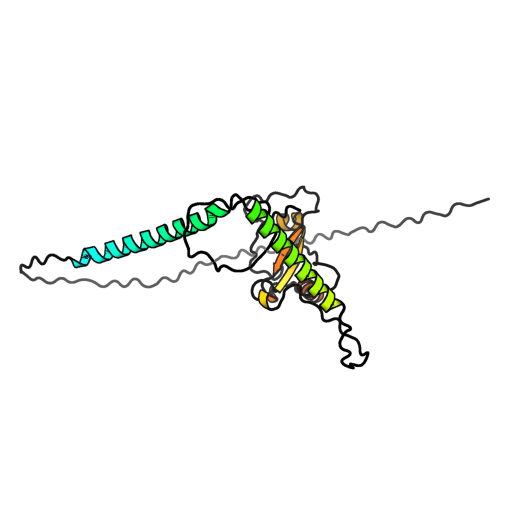8 ASN A O 1
ATOM 795 N N . GLY A 1 109 ? -18.761 -3.411 -38.623 1.00 46.75 109 GLY A N 1
ATOM 796 C CA . GLY A 1 109 ? -17.593 -3.043 -39.403 1.00 46.75 109 GLY A CA 1
ATOM 797 C C . GLY A 1 109 ? -18.026 -2.239 -40.622 1.00 46.75 109 GLY A C 1
ATOM 798 O O . GLY A 1 109 ? -18.580 -2.793 -41.566 1.00 46.75 109 GLY A O 1
ATOM 799 N N . GLY A 1 110 ? -17.761 -0.940 -40.576 1.00 40.41 110 GLY A N 1
ATOM 800 C CA . GLY A 1 110 ? -17.676 -0.067 -41.735 1.00 40.41 110 GLY A CA 1
ATOM 801 C C . GLY A 1 110 ? -16.317 0.616 -41.685 1.00 40.41 110 GLY A C 1
ATOM 802 O O . GLY A 1 110 ? -16.159 1.622 -41.001 1.00 40.41 110 GLY A O 1
ATOM 803 N N . LEU A 1 111 ? -15.322 0.024 -42.350 1.00 49.50 111 LEU A N 1
ATOM 804 C CA . LEU A 1 111 ? -14.172 0.783 -42.828 1.00 49.50 111 LEU A CA 1
ATOM 805 C C . LEU A 1 111 ? -14.722 1.750 -43.875 1.00 49.50 111 LEU A C 1
ATOM 807 O O . LEU A 1 111 ? -15.281 1.278 -44.857 1.00 49.50 111 LEU A O 1
ATOM 811 N N . ASP A 1 112 ? -14.654 3.049 -43.595 1.00 51.75 112 ASP A N 1
ATOM 812 C CA . ASP A 1 112 ? -14.374 4.138 -44.545 1.00 51.75 112 ASP A CA 1
ATOM 813 C C . ASP A 1 112 ? -14.971 5.440 -44.007 1.00 51.75 112 ASP A C 1
ATOM 815 O O . ASP A 1 112 ? -16.136 5.771 -44.216 1.00 51.75 112 ASP A O 1
ATOM 819 N N . GLY A 1 113 ? -14.146 6.191 -43.280 1.00 59.34 113 GLY A N 1
ATOM 820 C CA . GLY A 1 113 ? -14.493 7.527 -42.813 1.00 59.34 113 GLY A CA 1
ATOM 821 C C . GLY A 1 113 ? -13.796 7.843 -41.506 1.00 59.34 113 GLY A C 1
ATOM 822 O O . GLY A 1 113 ? -14.286 7.492 -40.437 1.00 59.34 113 GLY A O 1
ATOM 823 N N . ALA A 1 114 ? -12.648 8.520 -41.580 1.00 68.56 114 ALA A N 1
ATOM 824 C CA . ALA A 1 114 ? -12.158 9.238 -40.412 1.00 68.56 114 ALA A CA 1
ATOM 825 C C . ALA A 1 114 ? -13.275 10.205 -39.968 1.00 68.56 114 ALA A C 1
ATOM 827 O O . ALA A 1 114 ? -13.805 10.915 -40.831 1.00 68.56 114 ALA A O 1
ATOM 828 N N . PRO A 1 115 ? -13.658 10.217 -38.678 1.00 69.19 115 PRO A N 1
ATOM 829 C CA . PRO A 1 115 ? -14.734 11.072 -38.196 1.00 69.19 115 PRO A CA 1
ATOM 830 C C . PRO A 1 115 ? -14.434 12.516 -38.578 1.00 69.19 115 PRO A C 1
ATOM 832 O O . PRO A 1 115 ? -13.289 12.980 -38.480 1.00 69.19 115 PRO A O 1
ATOM 835 N N . SER A 1 116 ? -15.449 13.226 -39.063 1.00 79.94 116 SER A N 1
ATOM 836 C CA . SER A 1 116 ? -15.247 14.605 -39.487 1.00 79.94 116 SER A CA 1
ATOM 837 C C . SER A 1 116 ? -14.808 15.442 -38.277 1.00 79.94 116 SER A C 1
ATOM 839 O O . SER A 1 116 ? -15.147 15.153 -37.124 1.00 79.94 116 SER A O 1
ATOM 841 N N . LYS A 1 117 ? -14.043 16.517 -38.507 1.00 85.81 117 LYS A N 1
ATOM 842 C CA . LYS A 1 117 ? -13.629 17.423 -37.416 1.00 85.81 117 LYS A CA 1
ATOM 843 C C . LYS A 1 117 ? -14.833 17.955 -36.621 1.00 85.81 117 LYS A C 1
ATOM 845 O O . LYS A 1 117 ? -14.693 18.277 -35.444 1.00 85.81 117 LYS A O 1
ATOM 850 N N . GLU A 1 118 ? -16.001 18.018 -37.253 1.00 90.06 118 GLU A N 1
ATOM 851 C CA . GLU A 1 118 ? -17.260 18.470 -36.664 1.00 90.06 118 GLU A CA 1
ATOM 852 C C . GLU A 1 118 ? -17.837 17.438 -35.682 1.00 90.06 118 GLU A C 1
ATOM 854 O O . GLU A 1 118 ? -18.258 17.811 -34.586 1.00 90.06 118 GLU A O 1
ATOM 859 N N . GLU A 1 119 ? -17.767 16.143 -36.001 1.00 83.75 119 GLU A N 1
ATOM 860 C CA . GLU A 1 119 ? -18.218 15.061 -35.111 1.00 83.75 119 GLU A CA 1
ATOM 861 C C . GLU A 1 119 ? -17.372 14.985 -33.835 1.00 83.75 119 GLU A C 1
ATOM 863 O O . GLU A 1 119 ? -17.907 14.851 -32.731 1.00 83.75 119 GLU A O 1
ATOM 868 N N . CYS A 1 120 ? -16.055 15.171 -33.957 1.00 84.81 120 CYS A N 1
ATOM 869 C CA . CYS A 1 120 ? -15.152 15.228 -32.805 1.00 84.81 120 CYS A CA 1
ATOM 870 C C . CYS A 1 120 ? -15.470 16.424 -31.889 1.00 84.81 120 CYS A C 1
ATOM 872 O O . CYS A 1 120 ? -15.547 16.291 -30.663 1.00 84.81 120 CYS A O 1
ATOM 874 N N . GLN A 1 121 ? -15.740 17.598 -32.472 1.00 89.62 121 GLN A N 1
ATOM 875 C CA . GLN A 1 121 ? -16.150 18.769 -31.695 1.00 89.62 121 GLN A CA 1
ATOM 876 C C . GLN A 1 121 ? -17.504 18.563 -31.008 1.00 89.62 121 GLN A C 1
ATOM 878 O O . GLN A 1 121 ? -17.684 19.000 -29.868 1.00 89.62 121 GLN A O 1
ATOM 883 N N . GLN A 1 122 ? -18.444 17.880 -31.662 1.00 92.62 122 GLN A N 1
ATOM 884 C CA . GLN A 1 122 ? -19.748 17.582 -31.081 1.00 92.62 122 GLN A CA 1
ATOM 885 C C . GLN A 1 122 ? -19.641 16.584 -29.919 1.00 92.62 122 GLN A C 1
ATOM 887 O O . GLN A 1 122 ? -20.268 16.793 -28.877 1.00 92.62 122 GLN A O 1
ATOM 892 N N . ALA A 1 123 ? -18.803 15.552 -30.050 1.00 84.12 123 ALA A N 1
ATOM 893 C CA . ALA A 1 123 ? -18.519 14.606 -28.973 1.00 84.12 123 ALA A CA 1
ATOM 894 C C . ALA A 1 123 ? -17.886 15.303 -27.758 1.00 84.12 123 ALA A C 1
ATOM 896 O O . ALA A 1 123 ? -18.320 15.088 -26.626 1.00 84.12 123 ALA A O 1
ATOM 897 N N . LYS A 1 124 ? -16.934 16.218 -27.992 1.00 91.00 124 LYS A N 1
ATOM 898 C CA . LYS A 1 124 ? -16.297 17.000 -26.924 1.00 91.00 124 LYS A CA 1
ATOM 899 C C . LYS A 1 124 ? -17.302 17.858 -26.152 1.00 91.00 124 LYS A C 1
ATOM 901 O O . LYS A 1 124 ? -17.251 17.894 -24.927 1.00 91.00 124 LYS A O 1
ATOM 906 N N . ARG A 1 125 ? -18.237 18.521 -26.844 1.00 91.88 125 ARG A N 1
ATOM 907 C CA . ARG A 1 125 ? -19.283 19.330 -26.189 1.00 91.88 125 ARG A CA 1
ATOM 908 C C . ARG A 1 125 ? -20.211 18.475 -25.331 1.00 91.88 125 ARG A C 1
ATOM 910 O O . ARG A 1 125 ? -20.425 18.805 -24.173 1.00 91.88 125 ARG A O 1
ATOM 917 N N . ARG A 1 126 ? -20.673 17.335 -25.858 1.00 90.75 126 ARG A N 1
ATOM 918 C CA . ARG A 1 126 ? -21.520 16.399 -25.099 1.00 90.75 126 ARG A CA 1
ATOM 919 C C . ARG A 1 126 ? -20.831 15.884 -23.838 1.00 90.75 126 ARG A C 1
ATOM 921 O O . ARG A 1 126 ? -21.477 15.734 -22.809 1.00 90.75 126 ARG A O 1
ATOM 928 N N . TRP A 1 127 ? -19.527 15.630 -23.912 1.00 89.19 127 TRP A N 1
ATOM 929 C CA . TRP A 1 127 ? -18.757 15.183 -22.755 1.00 89.19 127 TRP A CA 1
ATOM 930 C C . TRP A 1 127 ? -18.667 16.260 -21.666 1.00 89.19 127 TRP A C 1
ATOM 932 O O . TRP A 1 127 ? -18.876 15.964 -20.490 1.00 89.19 127 TRP A O 1
ATOM 942 N N . VAL A 1 128 ? -18.427 17.517 -22.056 1.00 94.19 128 VAL A N 1
ATOM 943 C CA . VAL A 1 128 ? -18.421 18.653 -21.121 1.00 94.19 128 VAL A CA 1
ATOM 944 C C . VAL A 1 128 ? -19.795 18.839 -20.474 1.00 94.19 128 VAL A C 1
ATOM 946 O O . VAL A 1 128 ? -19.869 18.980 -19.255 1.00 94.19 128 VAL A O 1
ATOM 949 N N . ASP A 1 129 ? -20.878 18.773 -21.250 1.00 91.50 129 ASP A N 1
ATOM 950 C CA . ASP A 1 129 ? -22.239 18.925 -20.722 1.00 91.50 129 ASP A CA 1
ATOM 951 C C . ASP A 1 129 ? -22.584 17.828 -19.701 1.00 91.50 129 ASP A C 1
ATOM 953 O O . ASP A 1 129 ? -23.187 18.113 -18.665 1.00 91.50 129 ASP A O 1
ATOM 957 N N . LEU A 1 130 ? -22.152 16.583 -19.936 1.00 90.50 130 LEU A N 1
ATOM 958 C CA . LEU A 1 130 ? -22.337 15.476 -18.990 1.00 90.50 130 LEU A CA 1
ATOM 959 C C . LEU A 1 130 ? -21.561 15.688 -17.683 1.00 90.50 130 LEU A C 1
ATOM 961 O O . LEU A 1 130 ? -22.115 15.472 -16.605 1.00 90.50 130 LEU A O 1
ATOM 965 N N . GLN A 1 131 ? -20.311 16.151 -17.765 1.00 87.75 131 GLN A N 1
ATOM 966 C CA . GLN A 1 131 ? -19.496 16.493 -16.593 1.00 87.75 131 GLN A CA 1
ATOM 967 C C . GLN A 1 131 ? -20.157 17.595 -15.760 1.00 87.75 131 GLN A C 1
ATOM 969 O O . GLN A 1 131 ? -20.377 17.415 -14.561 1.00 87.75 131 GLN A O 1
ATOM 974 N N . VAL A 1 132 ? -20.554 18.698 -16.402 1.00 95.81 132 VAL A N 1
ATOM 975 C CA . VAL A 1 132 ? -21.214 19.823 -15.727 1.00 95.81 132 VAL A CA 1
ATOM 976 C C . VAL A 1 132 ? -22.530 19.380 -15.087 1.00 95.81 132 VAL A C 1
ATOM 978 O O . VAL A 1 132 ? -22.768 19.687 -13.922 1.00 95.81 132 VAL A O 1
ATOM 981 N N . THR A 1 133 ? -23.352 18.610 -15.804 1.00 92.00 133 THR A N 1
ATOM 982 C CA . THR A 1 133 ? -24.634 18.109 -15.282 1.00 92.00 133 THR A CA 1
ATOM 983 C C . THR A 1 133 ? -24.421 17.216 -14.058 1.00 92.00 133 THR A C 1
ATOM 985 O O . THR A 1 133 ? -25.083 17.402 -13.039 1.00 92.00 133 THR A O 1
ATOM 988 N N . SER A 1 134 ? -23.442 16.304 -14.106 1.00 89.38 134 SER A N 1
ATOM 989 C CA . SER A 1 134 ? -23.138 15.415 -12.978 1.00 89.38 134 SER A CA 1
ATOM 990 C C . SER A 1 134 ? -22.650 16.167 -11.730 1.00 89.38 134 SER A C 1
ATOM 992 O O . SER A 1 134 ? -23.022 15.819 -10.609 1.00 89.38 134 SER A O 1
ATOM 994 N N . GLU A 1 135 ? -21.870 17.237 -11.910 1.00 88.88 135 GLU A N 1
ATOM 995 C CA . GLU A 1 135 ? -21.365 18.065 -10.811 1.00 88.88 135 GLU A CA 1
ATOM 996 C C . GLU A 1 135 ? -22.470 18.948 -10.208 1.00 88.88 135 GLU A C 1
ATOM 998 O O . GLU A 1 135 ? -22.513 19.136 -8.990 1.00 88.88 135 GLU A O 1
ATOM 1003 N N . VAL A 1 136 ? -23.402 19.449 -11.029 1.00 92.31 136 VAL A N 1
ATOM 1004 C CA . VAL A 1 136 ? -24.584 20.188 -10.553 1.00 92.31 136 VAL A CA 1
ATOM 1005 C C . VAL A 1 136 ? -25.493 19.279 -9.727 1.00 92.31 136 VAL A C 1
ATOM 1007 O O . VAL A 1 136 ? -25.837 19.650 -8.607 1.00 92.31 136 VAL A O 1
ATOM 1010 N N . GLU A 1 137 ? -25.804 18.068 -10.200 1.00 90.06 137 GLU A N 1
ATOM 1011 C CA . GLU A 1 137 ? -26.601 17.103 -9.426 1.00 90.06 137 GLU A CA 1
ATOM 1012 C C . GLU A 1 137 ? -25.922 16.712 -8.106 1.00 90.06 137 GLU A C 1
ATOM 1014 O O . GLU A 1 137 ? -26.587 16.534 -7.081 1.00 90.06 137 GLU A O 1
ATOM 1019 N N . ARG A 1 138 ? -24.587 16.584 -8.103 1.00 87.12 138 ARG A N 1
ATOM 1020 C CA . ARG A 1 138 ? -23.812 16.307 -6.885 1.00 87.12 138 ARG A CA 1
ATOM 1021 C C . ARG A 1 138 ? -23.971 17.438 -5.871 1.00 87.12 138 ARG A C 1
ATOM 1023 O O . ARG A 1 138 ? -24.249 17.175 -4.702 1.00 87.12 138 ARG A O 1
ATOM 1030 N N . ARG A 1 139 ? -23.848 18.689 -6.320 1.00 82.44 139 ARG A N 1
ATOM 1031 C CA . ARG A 1 139 ? -24.004 19.873 -5.462 1.00 82.44 139 ARG A CA 1
ATOM 1032 C C . ARG A 1 139 ? -25.441 20.086 -5.010 1.00 82.44 139 ARG A C 1
ATOM 1034 O O . ARG A 1 139 ? -25.651 20.558 -3.898 1.00 82.44 139 ARG A O 1
ATOM 1041 N N . GLU A 1 140 ? -26.428 19.743 -5.828 1.00 87.25 140 GLU A N 1
ATOM 1042 C CA . GLU A 1 140 ? -27.835 19.809 -5.432 1.00 87.25 140 GLU A CA 1
ATOM 1043 C C . GLU A 1 140 ? -28.125 18.810 -4.306 1.00 87.25 140 GLU A C 1
ATOM 1045 O O . GLU A 1 140 ? -28.722 19.179 -3.298 1.00 87.25 140 GLU A O 1
ATOM 1050 N N . LYS A 1 141 ? -27.593 17.583 -4.399 1.00 80.25 141 LYS A N 1
ATOM 1051 C CA . LYS A 1 141 ? -27.688 16.585 -3.320 1.00 80.25 141 L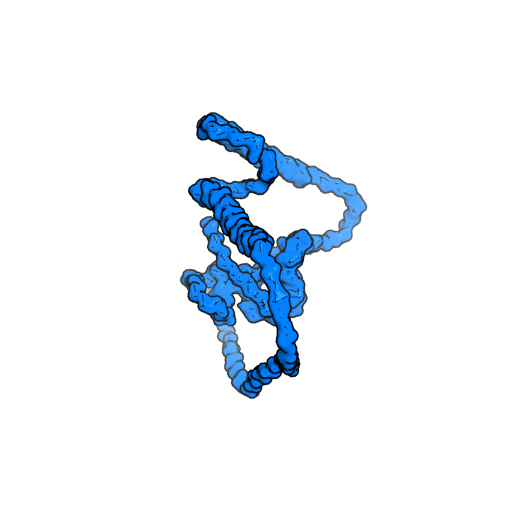YS A CA 1
ATOM 1052 C C . LYS A 1 141 ? -26.970 17.012 -2.038 1.00 80.25 141 LYS A C 1
ATOM 1054 O O . LYS A 1 141 ? -27.449 16.687 -0.958 1.00 80.25 141 LYS A O 1
ATOM 1059 N N . GLU A 1 142 ? -25.857 17.738 -2.143 1.00 78.94 142 GLU A N 1
ATOM 1060 C CA . GLU A 1 142 ? -25.129 18.278 -0.982 1.00 78.94 142 GLU A CA 1
ATOM 1061 C C . GLU A 1 142 ? -25.825 19.484 -0.330 1.00 78.94 142 GLU A C 1
ATOM 1063 O O . GLU A 1 142 ? -25.664 19.692 0.870 1.00 78.94 142 GLU A O 1
ATOM 1068 N N . ASN A 1 143 ? -26.609 20.259 -1.087 1.00 75.31 143 ASN A N 1
ATOM 1069 C CA . ASN A 1 143 ? -27.356 21.416 -0.576 1.00 75.31 143 ASN A CA 1
ATOM 1070 C C . ASN A 1 143 ? -28.781 21.081 -0.118 1.00 75.31 143 ASN A C 1
ATOM 1072 O O . ASN A 1 143 ? -29.475 21.962 0.398 1.00 75.31 143 ASN A O 1
ATOM 1076 N N . LEU A 1 144 ? -29.237 19.836 -0.283 1.00 71.06 144 LEU A N 1
ATOM 1077 C CA . LEU A 1 144 ? -30.483 19.412 0.337 1.00 71.06 144 LEU A CA 1
ATOM 1078 C C . LEU A 1 144 ? -30.314 19.497 1.860 1.00 71.06 144 LEU A C 1
ATOM 1080 O O . LEU A 1 144 ? -29.374 18.905 2.400 1.00 71.06 144 LEU A O 1
ATOM 1084 N N . PRO A 1 145 ? -31.201 20.224 2.567 1.00 65.62 145 PRO A N 1
ATOM 1085 C CA . PRO A 1 145 ? -31.150 20.277 4.015 1.00 65.62 145 PRO A CA 1
ATOM 1086 C C . PRO A 1 145 ? -31.204 18.839 4.540 1.00 65.62 145 PRO A C 1
ATOM 1088 O O . PRO A 1 145 ? -32.005 18.043 4.029 1.00 65.62 145 PRO A O 1
ATOM 1091 N N . PRO A 1 146 ? -30.344 18.475 5.509 1.00 62.12 146 PRO A N 1
ATOM 1092 C CA . PRO A 1 146 ? -30.378 17.147 6.094 1.00 62.12 146 PRO A CA 1
ATOM 1093 C C . PRO A 1 146 ? -31.815 16.884 6.534 1.00 62.12 146 PRO A C 1
ATOM 1095 O O . PRO A 1 146 ? -32.392 17.699 7.254 1.00 62.12 146 PRO A O 1
ATOM 1098 N N . LYS A 1 147 ? -32.414 15.792 6.039 1.00 65.75 147 LYS A N 1
ATOM 1099 C CA . LYS A 1 147 ? -33.704 15.333 6.549 1.00 65.75 147 LYS A CA 1
ATOM 1100 C C . LYS A 1 147 ? -33.528 15.195 8.053 1.00 65.75 147 LYS A C 1
ATOM 1102 O O . LYS A 1 147 ? -32.692 14.417 8.510 1.00 65.75 147 LYS A O 1
ATOM 1107 N N . ASP A 1 148 ? -34.228 16.057 8.777 1.00 53.28 148 ASP A N 1
ATOM 1108 C CA . ASP A 1 148 ? -34.168 16.164 10.225 1.00 53.28 148 ASP A CA 1
ATOM 1109 C C . ASP A 1 148 ? -34.936 14.969 10.798 1.00 53.28 148 ASP A C 1
ATOM 1111 O O . ASP A 1 148 ? -36.079 15.059 11.245 1.00 53.28 148 ASP A O 1
ATOM 1115 N N . ASP A 1 149 ? -34.328 13.791 10.676 1.00 56.34 149 ASP A N 1
ATOM 1116 C CA . ASP A 1 149 ? -34.731 12.608 11.408 1.00 56.34 149 ASP A CA 1
ATOM 1117 C C . ASP A 1 149 ? -34.375 12.929 12.859 1.00 56.34 149 ASP A C 1
ATOM 1119 O O . ASP A 1 149 ? -33.200 12.890 13.216 1.00 56.34 149 ASP A O 1
ATOM 1123 N N . GLY A 1 150 ? -35.368 13.356 13.647 1.00 54.75 150 GLY A N 1
ATOM 1124 C CA . GLY A 1 150 ? -35.241 13.910 15.000 1.00 54.75 150 GLY A CA 1
ATOM 1125 C C . GLY A 1 150 ? -34.488 13.024 15.997 1.00 54.75 150 GLY A C 1
ATOM 1126 O O . GLY A 1 150 ? -35.064 12.462 16.928 1.00 54.75 150 GLY A O 1
ATOM 1127 N N . VAL A 1 151 ? -33.174 12.930 15.827 1.00 55.25 151 VAL A N 1
ATOM 1128 C CA . VAL A 1 151 ? -32.249 12.186 16.662 1.00 55.25 151 VAL A CA 1
ATOM 1129 C C . VAL A 1 151 ? -31.493 13.201 17.500 1.00 55.25 151 VAL A C 1
ATOM 1131 O O . VAL A 1 151 ? -30.648 13.960 17.028 1.00 55.25 151 VAL A O 1
ATOM 1134 N N . SER A 1 152 ? -31.882 13.186 18.771 1.00 55.28 152 SER A N 1
ATOM 1135 C CA . SER A 1 152 ? -31.288 13.822 19.942 1.00 55.28 152 SER A CA 1
ATOM 1136 C C . SER A 1 152 ? -29.785 14.151 19.810 1.00 55.28 152 SER A C 1
ATOM 1138 O O . SER A 1 152 ? -29.031 13.327 19.286 1.00 55.28 152 SER A O 1
ATOM 1140 N N . PRO A 1 153 ? -29.304 15.295 20.344 1.00 50.91 153 PRO A N 1
ATOM 1141 C CA . PRO A 1 153 ? -27.897 15.705 20.329 1.00 50.91 153 PRO A CA 1
ATOM 1142 C C . PRO A 1 153 ? -27.053 14.859 21.303 1.00 50.91 153 PRO A C 1
ATOM 1144 O O . PRO A 1 153 ? -26.458 15.346 22.260 1.00 50.91 153 PRO A O 1
ATOM 1147 N N . GLY A 1 154 ? -27.005 13.551 21.073 1.00 51.94 154 GLY A N 1
ATOM 1148 C CA . GLY A 1 154 ? -26.100 12.617 21.718 1.00 51.94 154 GLY A CA 1
ATOM 1149 C C . GLY A 1 154 ? -24.907 12.390 20.805 1.00 51.94 154 GLY A C 1
ATOM 1150 O O . GLY A 1 154 ? -25.068 11.814 19.737 1.00 51.94 154 GLY A O 1
ATOM 1151 N N . LYS A 1 155 ? -23.728 12.874 21.223 1.00 49.97 155 LYS A N 1
ATOM 1152 C CA . LYS A 1 155 ? -22.378 12.499 20.752 1.00 49.97 155 LYS A CA 1
ATOM 1153 C C . LYS A 1 155 ? -22.382 11.685 19.448 1.00 49.97 155 LYS A C 1
ATOM 1155 O O . LYS A 1 155 ? -22.338 10.456 19.492 1.00 49.97 155 LYS A O 1
ATOM 1160 N N . ARG A 1 156 ? -22.405 12.363 18.295 1.00 53.97 156 ARG A N 1
ATOM 1161 C CA . ARG A 1 156 ? -22.135 11.715 17.006 1.00 53.97 156 ARG A CA 1
ATOM 1162 C C . ARG A 1 156 ? -20.727 11.130 17.094 1.00 53.97 156 ARG A C 1
ATOM 1164 O O . ARG A 1 156 ? -19.749 11.869 16.995 1.00 53.97 156 ARG A O 1
ATOM 1171 N N . LYS A 1 157 ? -20.618 9.822 17.358 1.00 56.44 157 LYS A N 1
ATOM 1172 C CA . LYS A 1 157 ? -19.388 9.073 17.099 1.00 56.44 157 LYS A CA 1
ATOM 1173 C C . LYS A 1 157 ? -19.089 9.346 15.635 1.00 56.44 157 LYS A C 1
ATOM 1175 O O . LYS A 1 157 ? -19.891 8.982 14.781 1.00 56.44 157 LYS A O 1
ATOM 1180 N N . ARG A 1 158 ? -18.020 10.093 15.370 1.00 63.41 158 ARG A N 1
ATOM 1181 C CA . ARG A 1 158 ? -17.530 10.308 14.013 1.00 63.41 158 ARG A CA 1
ATOM 1182 C C . ARG A 1 158 ? -17.303 8.904 13.465 1.00 63.41 158 ARG A C 1
ATOM 1184 O O . ARG A 1 158 ? -16.465 8.190 14.002 1.00 63.41 158 ARG A O 1
ATOM 1191 N N . GLU A 1 159 ? -18.148 8.462 12.539 1.00 71.25 159 GLU A N 1
ATOM 1192 C CA . GLU A 1 159 ? -17.986 7.146 11.935 1.00 71.25 159 GLU A CA 1
ATOM 1193 C C . GLU A 1 159 ? -16.632 7.160 11.237 1.00 71.25 159 GLU A C 1
ATOM 1195 O O . GLU A 1 159 ? -16.411 7.918 10.291 1.00 71.25 159 GLU A O 1
ATOM 1200 N N . GLU A 1 160 ? -15.688 6.408 11.792 1.00 84.69 160 GLU A N 1
ATOM 1201 C CA . GLU A 1 160 ? -14.333 6.331 11.273 1.00 84.69 160 GLU A CA 1
ATOM 1202 C C . GLU A 1 160 ? -14.401 5.700 9.888 1.00 84.69 160 GLU A C 1
ATOM 1204 O O . GLU A 1 160 ? -14.781 4.536 9.707 1.00 84.69 160 GLU A O 1
ATOM 1209 N N . ARG A 1 161 ? -14.092 6.506 8.874 1.00 93.62 161 ARG A N 1
ATOM 1210 C CA . ARG A 1 161 ? -14.142 6.069 7.488 1.00 93.62 161 ARG A CA 1
ATOM 1211 C C . ARG A 1 161 ? -12.936 5.178 7.227 1.00 93.62 161 ARG A C 1
ATOM 1213 O O . ARG A 1 161 ? -11.800 5.582 7.445 1.00 93.62 161 ARG A O 1
ATOM 1220 N N . ARG A 1 162 ? -13.173 3.954 6.757 1.00 95.25 162 ARG A N 1
ATOM 1221 C CA . ARG A 1 162 ? -12.090 3.064 6.312 1.00 95.25 162 ARG A CA 1
ATOM 1222 C C . ARG A 1 162 ? -11.403 3.683 5.098 1.00 95.25 162 ARG A C 1
ATOM 1224 O O . ARG A 1 162 ? -12.099 4.142 4.193 1.00 95.25 162 ARG A O 1
ATOM 1231 N N . ARG A 1 163 ? -10.069 3.621 5.048 1.00 95.00 163 ARG A N 1
ATOM 1232 C CA . ARG A 1 163 ? -9.286 4.073 3.882 1.00 95.00 163 ARG A CA 1
ATOM 1233 C C . ARG A 1 163 ? -9.670 3.309 2.622 1.00 95.00 163 ARG A C 1
ATOM 1235 O O . ARG A 1 163 ? -9.750 3.874 1.537 1.00 95.00 163 ARG A O 1
ATOM 1242 N N . PHE A 1 164 ? -9.957 2.022 2.792 1.00 96.31 164 PHE A N 1
ATOM 1243 C CA . PHE A 1 164 ? -10.417 1.145 1.729 1.00 96.31 164 PHE A CA 1
ATOM 1244 C C . PHE A 1 164 ? -11.874 0.725 1.956 1.00 96.31 164 PHE A C 1
ATOM 1246 O O . PHE A 1 164 ? -12.248 0.329 3.071 1.00 96.31 164 PHE A O 1
ATOM 1253 N N . PRO A 1 165 ? -12.729 0.773 0.919 1.00 94.69 165 PRO A N 1
ATOM 1254 C CA . PRO A 1 165 ? -14.091 0.273 1.027 1.00 94.69 165 PRO A CA 1
ATOM 1255 C C . PRO A 1 165 ? -14.094 -1.234 1.322 1.00 94.69 165 PRO A C 1
ATOM 1257 O O . PRO A 1 165 ? -13.177 -1.973 0.974 1.00 94.69 165 PRO A O 1
ATOM 1260 N N . LYS A 1 166 ? -15.172 -1.735 1.939 1.00 93.44 166 LYS A N 1
ATOM 1261 C CA . LYS A 1 166 ? -15.307 -3.174 2.245 1.00 93.44 166 LYS A CA 1
ATOM 1262 C C . LYS A 1 166 ? -15.169 -4.061 0.998 1.00 93.44 166 LYS A C 1
ATOM 1264 O O . LYS A 1 166 ? -14.695 -5.185 1.114 1.00 93.44 166 LYS A O 1
ATOM 1269 N N . THR A 1 167 ? -15.536 -3.545 -0.174 1.00 94.81 167 THR A N 1
ATOM 1270 C CA . THR A 1 167 ? -15.439 -4.239 -1.465 1.00 94.81 167 THR A CA 1
ATOM 1271 C C . THR A 1 167 ? -14.002 -4.543 -1.889 1.00 94.81 167 THR A C 1
ATOM 1273 O O . THR A 1 167 ? -13.783 -5.536 -2.575 1.00 94.81 167 THR A O 1
ATOM 1276 N N . THR A 1 168 ? -13.015 -3.749 -1.460 1.00 94.38 168 THR A N 1
ATOM 1277 C CA . THR A 1 168 ? -11.595 -3.982 -1.772 1.00 94.38 168 THR A CA 1
ATOM 1278 C C . THR A 1 168 ? -10.868 -4.775 -0.690 1.00 94.38 168 THR A C 1
ATOM 1280 O O . THR A 1 168 ? -9.696 -5.084 -0.872 1.00 94.38 168 THR A O 1
ATOM 1283 N N . GLY A 1 169 ? -11.540 -5.162 0.402 1.00 90.62 169 GLY A N 1
ATOM 1284 C CA . GLY A 1 169 ? -10.917 -5.803 1.570 1.00 90.62 169 GLY A CA 1
ATOM 1285 C C . GLY A 1 169 ? -10.183 -7.121 1.290 1.00 90.62 169 GLY A C 1
ATOM 1286 O O . GLY A 1 169 ? -9.334 -7.517 2.078 1.00 90.62 169 GLY A O 1
ATOM 1287 N N . ASN A 1 170 ? -10.468 -7.779 0.162 1.00 91.69 170 ASN A N 1
ATOM 1288 C CA . ASN A 1 170 ? -9.758 -8.989 -0.275 1.00 91.69 170 ASN A CA 1
ATOM 1289 C C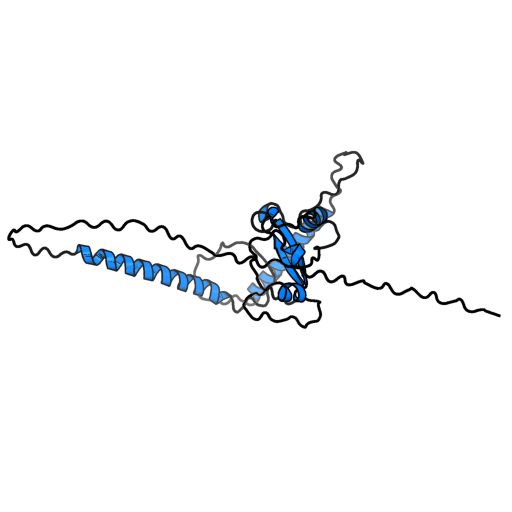 . ASN A 1 170 ? -8.363 -8.699 -0.864 1.00 91.69 170 ASN A C 1
ATOM 1291 O O . ASN A 1 170 ? -7.538 -9.606 -0.984 1.00 91.69 170 ASN A O 1
ATOM 1295 N N . TYR A 1 171 ? -8.111 -7.447 -1.252 1.00 93.44 171 TYR A N 1
ATOM 1296 C CA . TYR A 1 171 ? -6.889 -7.003 -1.926 1.00 93.44 171 TYR A CA 1
ATOM 1297 C C . TYR A 1 171 ? -6.152 -5.917 -1.135 1.00 93.44 171 TYR A C 1
ATOM 1299 O O . TYR A 1 171 ? -4.928 -5.880 -1.151 1.00 93.44 171 TYR A O 1
ATOM 1307 N N . ALA A 1 172 ? -6.892 -5.054 -0.436 1.00 96.31 172 ALA A N 1
ATOM 1308 C CA . ALA A 1 172 ? -6.367 -3.956 0.359 1.00 96.31 172 ALA A CA 1
ATOM 1309 C C . ALA A 1 172 ? -7.251 -3.730 1.594 1.00 96.31 172 ALA A C 1
ATO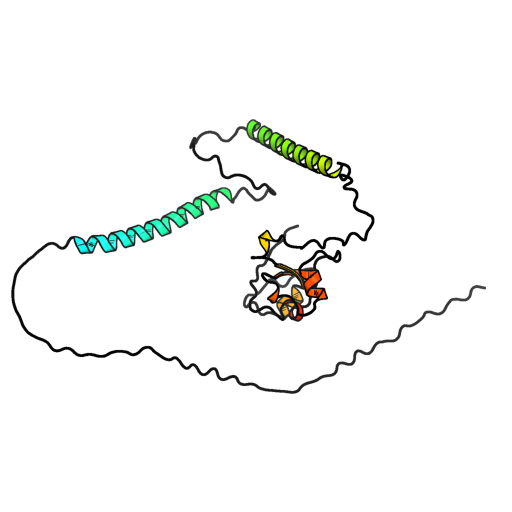M 1311 O O . ALA A 1 172 ? -8.428 -3.373 1.492 1.00 96.31 172 ALA A O 1
ATOM 1312 N N . SER A 1 173 ? -6.659 -3.944 2.763 1.00 96.69 173 SER A N 1
ATOM 1313 C CA . SER A 1 173 ? -7.251 -3.732 4.083 1.00 96.69 173 SER A CA 1
ATOM 1314 C C . SER A 1 173 ? -6.726 -2.469 4.770 1.00 96.69 173 SER A C 1
ATOM 1316 O O . SER A 1 173 ? -7.423 -1.927 5.622 1.00 96.69 173 SER A O 1
ATOM 1318 N N . GLY A 1 174 ? -5.535 -1.989 4.407 1.00 97.12 174 GLY A N 1
ATOM 1319 C CA . GLY A 1 174 ? -4.919 -0.807 5.009 1.00 97.12 174 GLY A CA 1
ATOM 1320 C C . GLY A 1 174 ? -3.694 -0.328 4.236 1.00 97.12 174 GLY A C 1
ATOM 1321 O O . GLY A 1 174 ? -3.248 -1.002 3.305 1.00 97.12 174 GLY A O 1
ATOM 1322 N N . MET A 1 175 ? -3.166 0.842 4.596 1.00 97.25 175 MET A N 1
ATOM 1323 C CA . MET A 1 175 ? -1.960 1.396 3.973 1.00 97.25 175 MET A CA 1
ATOM 1324 C C . MET A 1 175 ? -1.072 2.171 4.949 1.00 97.25 175 MET A C 1
ATOM 1326 O O . MET A 1 175 ? -1.572 2.826 5.863 1.00 97.25 175 MET A O 1
ATOM 1330 N N . ALA A 1 176 ? 0.234 2.144 4.692 1.00 97.69 176 ALA A N 1
ATOM 1331 C CA . ALA A 1 176 ? 1.246 2.946 5.372 1.00 97.69 176 ALA A CA 1
ATOM 1332 C C . ALA A 1 176 ? 2.248 3.525 4.363 1.00 97.69 176 ALA A C 1
ATOM 1334 O O . ALA A 1 176 ? 2.378 3.035 3.240 1.00 97.69 176 ALA A O 1
ATOM 1335 N N . ARG A 1 177 ? 2.958 4.576 4.770 1.00 96.62 177 ARG A N 1
ATOM 1336 C CA . ARG A 1 177 ? 4.116 5.135 4.066 1.00 96.62 177 ARG A CA 1
ATOM 1337 C C . ARG A 1 177 ? 5.386 4.685 4.771 1.00 96.62 177 ARG A C 1
ATOM 1339 O O . ARG A 1 177 ? 5.415 4.619 5.995 1.00 96.62 177 ARG A O 1
ATOM 1346 N N . VAL A 1 178 ? 6.435 4.430 4.008 1.00 95.00 178 VAL A N 1
ATOM 1347 C CA . VAL A 1 178 ? 7.786 4.176 4.516 1.00 95.00 178 VAL A CA 1
ATOM 1348 C C . VAL A 1 178 ? 8.742 4.977 3.653 1.00 95.00 178 VAL A C 1
ATOM 1350 O O . VAL A 1 178 ? 8.552 5.050 2.440 1.00 95.00 178 VAL A O 1
ATOM 1353 N N . LYS A 1 179 ? 9.771 5.580 4.242 1.00 92.69 179 LYS A N 1
ATOM 1354 C CA . LYS A 1 179 ? 10.775 6.297 3.452 1.00 92.69 179 LYS A CA 1
ATOM 1355 C C . LYS A 1 179 ? 11.454 5.333 2.487 1.00 92.69 179 LYS A C 1
ATOM 1357 O O . LYS A 1 179 ? 11.897 4.259 2.898 1.00 92.69 179 LYS A O 1
ATOM 1362 N N . LYS A 1 180 ? 11.548 5.710 1.211 1.00 90.25 180 LYS A N 1
ATOM 1363 C CA . LYS A 1 180 ? 12.112 4.838 0.170 1.00 90.25 180 LYS A CA 1
ATOM 1364 C C . LYS A 1 180 ? 13.563 4.463 0.477 1.00 90.25 180 LYS A C 1
ATOM 1366 O O . LYS A 1 180 ? 13.936 3.305 0.315 1.00 90.25 180 LYS A O 1
ATOM 1371 N N . ASP A 1 181 ? 14.356 5.417 0.962 1.00 89.56 181 ASP A N 1
ATOM 1372 C CA . ASP A 1 181 ? 15.763 5.192 1.310 1.00 89.56 181 ASP A CA 1
ATOM 1373 C C . ASP A 1 181 ? 15.912 4.166 2.445 1.00 89.56 181 ASP A C 1
ATOM 1375 O O . ASP A 1 181 ? 16.710 3.234 2.334 1.00 89.56 181 ASP A O 1
ATOM 1379 N N . ASP A 1 182 ? 15.086 4.282 3.489 1.00 92.06 182 ASP A N 1
ATOM 1380 C CA . ASP A 1 182 ? 15.095 3.352 4.619 1.00 92.06 182 ASP A CA 1
ATOM 1381 C C . ASP A 1 182 ? 14.652 1.956 4.162 1.00 92.06 182 ASP A C 1
ATOM 1383 O O . ASP A 1 182 ? 15.313 0.964 4.470 1.00 92.06 182 ASP A O 1
ATOM 1387 N N . LEU A 1 183 ? 13.587 1.870 3.357 1.00 91.62 183 LEU A N 1
ATOM 1388 C CA . LEU A 1 183 ? 13.073 0.604 2.833 1.00 91.62 183 LEU A CA 1
ATOM 1389 C C . LEU A 1 183 ? 14.102 -0.116 1.947 1.00 91.62 183 LEU A C 1
ATOM 1391 O O . LEU A 1 183 ? 14.307 -1.317 2.103 1.00 91.62 183 LEU A O 1
ATOM 1395 N N . ASN A 1 184 ? 14.780 0.620 1.063 1.00 89.50 184 ASN A N 1
ATOM 1396 C CA . ASN A 1 184 ? 15.835 0.096 0.189 1.00 89.50 184 ASN A CA 1
ATOM 1397 C C . ASN A 1 184 ? 17.086 -0.339 0.960 1.00 89.50 184 ASN A C 1
ATOM 1399 O O .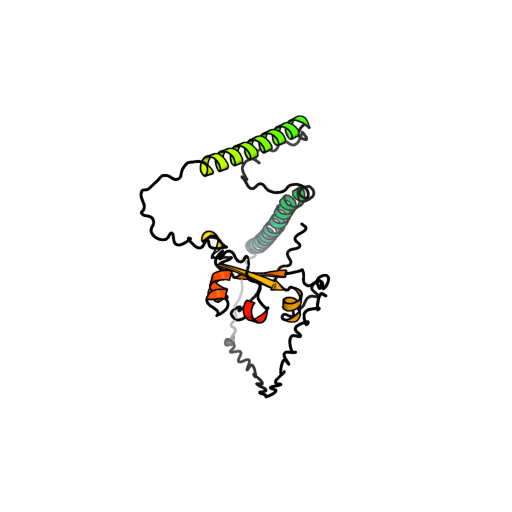 ASN A 1 184 ? 17.842 -1.181 0.484 1.00 89.50 184 ASN A O 1
ATOM 1403 N N . SER A 1 185 ? 17.342 0.266 2.122 1.00 90.94 185 SER A N 1
ATOM 1404 C CA . SER A 1 185 ? 18.439 -0.143 3.001 1.00 90.94 185 SER A CA 1
ATOM 1405 C C . SER A 1 185 ? 18.104 -1.399 3.810 1.00 90.94 185 SER A C 1
ATOM 1407 O O . SER A 1 185 ? 19.001 -2.171 4.142 1.00 90.94 185 SER A O 1
ATOM 1409 N N . PHE A 1 186 ? 16.818 -1.596 4.116 1.00 93.50 186 PHE A N 1
ATOM 1410 C CA . PHE A 1 186 ? 16.326 -2.683 4.955 1.00 93.50 186 PHE A CA 1
ATOM 1411 C C . PHE A 1 186 ? 16.082 -3.973 4.161 1.00 93.50 186 PHE A C 1
ATOM 1413 O O . PHE A 1 186 ? 16.401 -5.058 4.642 1.00 93.50 186 PHE A O 1
ATOM 1420 N N . PHE A 1 187 ? 15.555 -3.867 2.938 1.00 91.06 187 PHE A N 1
ATOM 1421 C CA . PHE A 1 187 ? 15.311 -5.010 2.059 1.00 91.06 187 PHE A CA 1
ATOM 1422 C C . PHE A 1 187 ? 16.281 -5.036 0.880 1.00 91.06 187 PHE A C 1
ATOM 1424 O O . PHE A 1 187 ? 16.378 -4.081 0.111 1.00 91.06 187 PHE A O 1
ATOM 1431 N 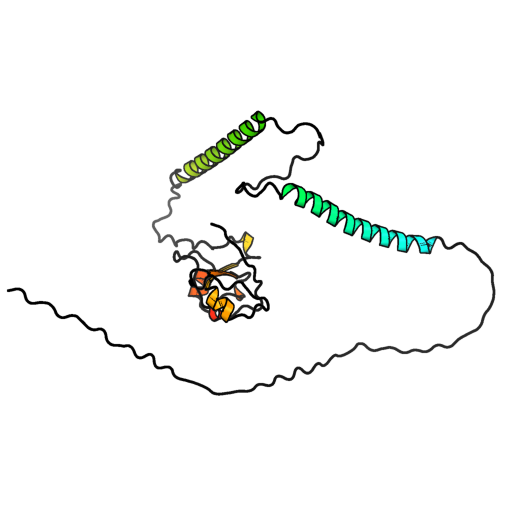N . ASP A 1 188 ? 16.927 -6.184 0.680 1.00 89.38 188 ASP A N 1
ATOM 1432 C CA . ASP A 1 188 ? 17.614 -6.480 -0.573 1.00 89.38 188 ASP A CA 1
ATOM 1433 C C . ASP A 1 188 ? 16.601 -7.018 -1.588 1.00 89.38 188 ASP A C 1
ATOM 1435 O O . ASP A 1 188 ? 16.177 -8.174 -1.538 1.00 89.38 188 ASP A O 1
ATOM 1439 N N . PHE A 1 189 ? 16.186 -6.155 -2.510 1.00 85.12 189 PHE A N 1
ATOM 1440 C CA . PHE A 1 189 ? 15.253 -6.521 -3.571 1.00 85.12 189 PHE A CA 1
ATOM 1441 C C . PHE A 1 189 ? 15.920 -7.294 -4.724 1.00 85.12 189 PHE A C 1
ATOM 1443 O O . PHE A 1 189 ? 15.242 -7.640 -5.693 1.00 85.12 189 PHE A O 1
ATOM 1450 N N . GLY A 1 190 ? 17.233 -7.558 -4.660 1.00 82.69 190 GLY A N 1
ATOM 1451 C CA . GLY A 1 190 ? 17.987 -8.348 -5.641 1.00 82.69 190 GLY A CA 1
ATOM 1452 C C . GLY A 1 190 ? 18.188 -7.679 -7.006 1.00 82.69 190 GLY A C 1
ATOM 1453 O O . GLY A 1 190 ? 18.995 -8.148 -7.806 1.00 82.69 190 GLY A O 1
ATOM 1454 N N . ASN A 1 191 ? 17.494 -6.571 -7.267 1.00 75.69 191 ASN A N 1
ATOM 1455 C CA . ASN A 1 191 ? 17.692 -5.708 -8.420 1.00 75.69 191 ASN A CA 1
ATOM 1456 C C . ASN A 1 191 ? 18.185 -4.338 -7.947 1.00 75.69 191 ASN A C 1
ATOM 1458 O O . ASN A 1 191 ? 17.720 -3.852 -6.913 1.00 75.69 191 ASN A O 1
ATOM 1462 N N . PRO A 1 192 ? 19.083 -3.684 -8.703 1.00 68.44 192 PRO A N 1
ATOM 1463 C CA . PRO A 1 192 ? 19.412 -2.293 -8.453 1.00 68.44 192 PRO A CA 1
ATOM 1464 C C . PRO A 1 192 ? 18.146 -1.459 -8.663 1.00 68.44 192 PRO A C 1
ATOM 1466 O O . PRO A 1 192 ? 17.750 -1.187 -9.793 1.00 68.44 192 PRO A O 1
ATOM 1469 N N . LEU A 1 193 ? 17.485 -1.102 -7.564 1.00 75.62 193 LEU A N 1
ATOM 1470 C CA . LEU A 1 193 ? 16.465 -0.070 -7.583 1.00 75.62 193 LEU A CA 1
ATOM 1471 C C . LEU A 1 193 ? 17.162 1.263 -7.812 1.00 75.62 193 LEU A C 1
ATOM 1473 O O . LEU A 1 193 ? 18.235 1.510 -7.244 1.00 75.62 193 LEU A O 1
ATOM 1477 N N . ASP A 1 194 ? 16.534 2.127 -8.603 1.00 71.25 194 ASP A N 1
ATOM 1478 C CA . ASP A 1 194 ? 16.953 3.514 -8.680 1.00 71.25 194 ASP A CA 1
ATOM 1479 C C . ASP A 1 194 ? 16.855 4.091 -7.271 1.00 71.25 194 ASP A C 1
ATOM 1481 O O . ASP A 1 194 ? 15.770 4.317 -6.711 1.00 71.25 194 ASP A O 1
ATOM 1485 N N . LYS A 1 195 ? 18.032 4.278 -6.665 1.00 67.69 195 LYS A N 1
ATOM 1486 C CA . LYS A 1 195 ? 18.161 5.077 -5.457 1.00 67.69 195 LYS A CA 1
ATOM 1487 C C . LYS A 1 195 ? 17.511 6.400 -5.813 1.00 67.69 195 LYS A C 1
ATOM 1489 O O . LYS A 1 195 ? 17.823 6.969 -6.862 1.00 67.69 195 LYS A O 1
ATOM 1494 N N . GLY A 1 196 ? 16.565 6.834 -4.985 1.00 62.38 196 GLY A N 1
ATOM 1495 C CA . GLY A 1 196 ? 15.937 8.129 -5.182 1.00 62.38 196 GLY A CA 1
ATOM 1496 C C . GLY A 1 196 ? 17.001 9.215 -5.282 1.00 62.38 196 GLY A C 1
ATOM 1497 O O . GLY A 1 196 ? 18.195 8.978 -5.068 1.00 62.38 196 GLY A O 1
ATOM 1498 N N . LYS A 1 197 ? 16.593 10.456 -5.525 1.00 72.00 197 LYS A N 1
ATOM 1499 C CA . LYS A 1 197 ? 17.553 11.579 -5.572 1.00 72.00 197 LYS A CA 1
ATOM 1500 C C . LYS A 1 197 ? 18.334 11.798 -4.256 1.00 72.00 197 LYS A C 1
ATOM 1502 O O . LYS A 1 197 ? 19.103 12.751 -4.164 1.00 72.00 197 LYS A O 1
ATOM 1507 N N . GLY A 1 198 ? 18.133 10.952 -3.239 1.00 65.81 198 GLY A N 1
ATOM 1508 C CA . GLY A 1 198 ? 18.732 11.043 -1.913 1.00 65.81 198 GLY A CA 1
ATOM 1509 C C . GLY A 1 198 ? 18.206 12.245 -1.140 1.00 65.81 198 GLY A C 1
ATOM 1510 O O . GLY A 1 198 ? 18.838 12.688 -0.186 1.00 65.81 198 GLY A O 1
ATOM 1511 N N . THR A 1 199 ? 17.080 12.814 -1.580 1.00 72.19 199 THR A N 1
ATOM 1512 C CA . THR A 1 199 ? 16.452 13.978 -0.951 1.00 72.19 199 THR A CA 1
ATOM 1513 C C . THR A 1 199 ? 15.629 13.585 0.273 1.00 72.19 199 THR A C 1
ATOM 1515 O O . THR A 1 199 ? 15.257 14.457 1.051 1.00 72.19 199 THR A O 1
ATOM 1518 N N . GLY A 1 200 ? 15.341 12.288 0.462 1.00 70.56 200 GLY A N 1
ATOM 1519 C CA . GLY A 1 200 ? 14.439 11.798 1.506 1.00 70.56 200 GLY A CA 1
ATOM 1520 C C . GLY A 1 200 ? 12.977 12.218 1.306 1.00 70.56 200 GLY A C 1
ATOM 1521 O O . GLY A 1 200 ? 12.173 12.063 2.221 1.00 70.56 200 GLY A O 1
ATOM 1522 N N . GLU A 1 201 ? 12.639 12.772 0.138 1.00 79.31 201 GLU A N 1
ATOM 1523 C CA . GLU A 1 201 ? 11.281 13.207 -0.221 1.00 79.31 201 GLU A CA 1
ATOM 1524 C C . GLU A 1 201 ? 10.459 12.082 -0.869 1.00 79.31 201 GLU A C 1
ATOM 1526 O O . GLU A 1 201 ? 9.246 12.208 -1.031 1.00 79.31 201 GLU A O 1
ATOM 1531 N N . GLU A 1 202 ? 11.117 10.988 -1.257 1.00 86.44 202 GLU A N 1
ATOM 1532 C CA . GLU A 1 202 ? 10.482 9.834 -1.882 1.00 86.44 202 GLU A CA 1
ATOM 1533 C C . GLU A 1 202 ? 10.022 8.836 -0.814 1.00 86.44 202 GLU A C 1
ATOM 1535 O O . GLU A 1 202 ? 10.829 8.282 -0.061 1.00 86.44 202 GLU A O 1
ATOM 1540 N N . ASP A 1 203 ? 8.722 8.554 -0.805 1.00 90.00 203 ASP A N 1
ATOM 1541 C CA . ASP A 1 203 ? 8.134 7.524 0.041 1.00 90.00 203 ASP A CA 1
ATOM 1542 C C . ASP A 1 203 ? 7.666 6.334 -0.785 1.00 90.00 203 ASP A C 1
ATOM 1544 O O . ASP A 1 203 ? 7.051 6.471 -1.843 1.00 90.00 203 ASP A O 1
ATOM 1548 N N . ALA A 1 204 ? 7.901 5.149 -0.241 1.00 91.44 204 ALA A N 1
ATOM 1549 C CA . ALA A 1 204 ? 7.221 3.939 -0.641 1.00 91.44 204 ALA A CA 1
ATOM 1550 C C . ALA A 1 204 ? 5.860 3.848 0.063 1.00 91.44 204 ALA A C 1
ATOM 1552 O O . ALA A 1 204 ? 5.699 4.231 1.225 1.00 91.44 204 ALA A O 1
ATOM 1553 N N . ILE A 1 205 ? 4.871 3.300 -0.639 1.00 95.00 205 ILE A N 1
ATOM 1554 C CA . ILE A 1 205 ? 3.557 2.991 -0.074 1.00 95.00 205 ILE A CA 1
ATOM 1555 C C . ILE A 1 205 ? 3.473 1.482 0.129 1.00 95.00 205 ILE A C 1
ATOM 1557 O O . ILE A 1 205 ? 3.627 0.715 -0.820 1.00 95.00 205 ILE A O 1
ATOM 1561 N N . ILE A 1 206 ? 3.173 1.061 1.355 1.00 96.00 206 ILE A N 1
ATOM 1562 C CA . ILE A 1 206 ? 2.873 -0.330 1.691 1.00 96.00 206 ILE A CA 1
ATOM 1563 C C . ILE A 1 206 ? 1.358 -0.486 1.763 1.00 96.00 206 ILE A C 1
ATOM 1565 O O . ILE A 1 206 ? 0.678 0.239 2.492 1.00 96.00 206 ILE A O 1
ATOM 1569 N N . ILE A 1 207 ? 0.827 -1.439 0.997 1.00 96.75 207 ILE A N 1
ATOM 1570 C CA . ILE A 1 207 ? -0.592 -1.799 0.997 1.00 96.75 207 ILE A CA 1
ATOM 1571 C C . ILE A 1 207 ? -0.731 -3.171 1.645 1.00 96.75 207 ILE A C 1
ATOM 1573 O O . ILE A 1 207 ? -0.219 -4.170 1.142 1.00 96.75 207 ILE A O 1
ATOM 1577 N N . TYR A 1 208 ? -1.461 -3.224 2.752 1.00 97.12 208 TYR A N 1
ATOM 1578 C CA . TYR A 1 208 ? -1.700 -4.455 3.489 1.00 97.12 208 TYR A CA 1
ATOM 1579 C C . TYR A 1 208 ? -2.907 -5.175 2.909 1.00 97.12 208 TYR A C 1
ATOM 1581 O O . TYR A 1 208 ? -4.011 -4.629 2.904 1.00 97.12 208 TYR A O 1
ATOM 1589 N N . GLN A 1 209 ? -2.736 -6.418 2.465 1.00 96.31 209 GLN A N 1
ATOM 1590 C CA . GLN A 1 209 ? -3.855 -7.207 1.950 1.00 96.31 209 GLN A CA 1
ATOM 1591 C C . GLN A 1 209 ? -4.821 -7.624 3.066 1.00 96.31 209 GLN A C 1
ATOM 1593 O O . GLN A 1 209 ? -6.038 -7.573 2.891 1.00 96.31 209 GLN A O 1
ATOM 1598 N N . ASN A 1 210 ? -4.288 -8.017 4.225 1.00 95.50 210 ASN A N 1
ATOM 1599 C CA . ASN A 1 210 ? -5.055 -8.529 5.353 1.00 95.50 210 ASN A CA 1
ATOM 1600 C C . ASN A 1 210 ? -4.697 -7.788 6.653 1.00 95.50 210 ASN A C 1
ATOM 1602 O O . ASN A 1 210 ? -3.627 -7.203 6.780 1.00 95.50 210 ASN A O 1
ATOM 1606 N N . LYS A 1 211 ? -5.597 -7.839 7.642 1.00 96.19 211 LYS A N 1
ATOM 1607 C CA . LYS A 1 211 ? -5.362 -7.234 8.966 1.00 96.19 211 LYS A CA 1
ATOM 1608 C C . LYS A 1 211 ? -4.295 -7.954 9.792 1.00 96.19 211 LYS A C 1
ATOM 1610 O O . LYS A 1 211 ? -3.789 -7.395 10.751 1.00 96.19 211 LYS A O 1
ATOM 1615 N N . LYS A 1 212 ? -3.988 -9.211 9.452 1.00 96.50 212 LYS A N 1
ATOM 1616 C CA . LYS A 1 212 ? -2.973 -10.009 10.157 1.00 96.50 212 LYS A CA 1
ATOM 1617 C C . LYS A 1 212 ? -1.559 -9.490 9.902 1.00 96.50 212 LYS A C 1
ATOM 1619 O O . LYS A 1 212 ? -0.699 -9.722 10.732 1.00 96.50 212 LYS A O 1
ATOM 1624 N N . ALA A 1 213 ? -1.356 -8.798 8.783 1.00 97.31 213 ALA A N 1
ATOM 1625 C CA . ALA A 1 213 ? -0.102 -8.155 8.426 1.00 97.31 213 ALA A CA 1
ATOM 1626 C C . ALA A 1 213 ? 0.065 -6.759 9.048 1.00 97.31 213 ALA A C 1
ATOM 1628 O O . ALA A 1 213 ? 1.072 -6.106 8.797 1.00 97.31 213 ALA A O 1
ATOM 1629 N N . PHE A 1 214 ? -0.917 -6.260 9.810 1.00 97.44 214 PHE A N 1
ATOM 1630 C CA . PHE A 1 214 ? -0.776 -4.962 10.464 1.00 97.44 214 PHE A CA 1
ATOM 1631 C C . PHE A 1 214 ? 0.269 -5.025 11.584 1.00 97.44 214 PHE A C 1
ATOM 1633 O O . PHE A 1 214 ? 0.437 -6.084 12.194 1.00 97.44 214 PHE A O 1
ATOM 1640 N N . PRO A 1 215 ? 0.919 -3.896 11.907 1.00 97.38 215 PRO A N 1
ATOM 1641 C CA . PRO A 1 215 ? 1.762 -3.793 13.084 1.00 97.38 215 PRO A CA 1
ATOM 1642 C C . PRO A 1 215 ? 0.995 -4.131 14.366 1.00 97.38 215 PRO A C 1
ATOM 1644 O O . PRO A 1 215 ? -0.188 -3.815 14.510 1.00 97.38 215 PRO A O 1
ATOM 1647 N N . SER A 1 216 ? 1.692 -4.719 15.327 1.00 97.50 216 SER A N 1
ATOM 1648 C CA . SER A 1 216 ? 1.181 -5.188 16.616 1.00 97.50 216 SER A CA 1
ATOM 1649 C C . SER A 1 216 ? 0.592 -4.056 17.469 1.00 97.50 216 SER A C 1
ATOM 1651 O O . SER A 1 216 ? -0.239 -4.294 18.346 1.00 97.50 216 SER A O 1
ATOM 1653 N N . SER A 1 217 ? 1.004 -2.811 17.213 1.00 97.50 217 SER A N 1
ATOM 1654 C CA . SER A 1 217 ? 0.456 -1.623 17.868 1.00 97.50 217 SER A CA 1
ATOM 1655 C C . SER A 1 217 ? -0.979 -1.337 17.412 1.00 97.50 217 SER A C 1
ATOM 1657 O O . SER A 1 217 ? -1.232 -1.072 16.235 1.00 97.50 217 SER A O 1
ATOM 1659 N N . GLU A 1 218 ? -1.919 -1.317 18.362 1.00 96.38 218 GLU A N 1
ATOM 1660 C CA . GLU A 1 218 ? -3.342 -1.061 18.098 1.00 96.38 218 GLU A CA 1
ATOM 1661 C C . GLU A 1 218 ? -3.584 0.330 17.495 1.00 96.38 218 GLU A C 1
ATOM 1663 O O . GLU A 1 218 ? -4.381 0.470 16.566 1.00 96.38 218 GLU A O 1
ATOM 1668 N N . SER A 1 219 ? -2.859 1.352 17.962 1.00 95.75 219 SER A N 1
ATOM 1669 C CA . SER A 1 219 ? -2.990 2.714 17.433 1.00 95.75 219 SER A CA 1
ATOM 1670 C C . SER A 1 219 ? -2.525 2.809 15.981 1.00 95.75 219 SER A C 1
ATOM 1672 O O . SER A 1 219 ? -3.198 3.429 15.163 1.00 95.75 219 SER A O 1
ATOM 1674 N N . LEU A 1 220 ? -1.419 2.142 15.633 1.00 96.94 220 LEU A N 1
ATOM 1675 C CA . LEU A 1 220 ? -0.915 2.112 14.259 1.00 96.94 220 LEU A CA 1
ATOM 1676 C C . LEU A 1 220 ? -1.833 1.296 13.353 1.00 96.94 220 LEU A C 1
ATOM 1678 O O . LEU A 1 220 ? -2.193 1.763 12.277 1.00 96.94 220 LEU A O 1
ATOM 1682 N N . SER A 1 221 ? -2.263 0.116 13.810 1.00 97.00 221 SER A N 1
ATOM 1683 C CA . SER A 1 221 ? -3.257 -0.716 13.124 1.00 97.00 221 SER A CA 1
ATOM 1684 C C . SER A 1 221 ? -4.517 0.079 12.776 1.00 97.00 221 SER A C 1
ATOM 1686 O O . SER A 1 221 ? -5.038 -0.014 11.662 1.00 97.00 221 SER A O 1
ATOM 1688 N N . HIS A 1 222 ? -4.991 0.898 13.717 1.00 96.50 222 HIS A N 1
ATOM 1689 C CA . HIS A 1 222 ? -6.147 1.758 13.511 1.00 96.50 222 HIS A CA 1
ATOM 1690 C C . HIS A 1 222 ? -5.878 2.844 12.462 1.00 96.50 222 HIS A C 1
ATOM 1692 O O . HIS A 1 222 ? -6.612 2.918 11.476 1.00 96.50 222 HIS A O 1
ATOM 1698 N N . SER A 1 223 ? -4.785 3.603 12.588 1.00 96.69 223 SER A N 1
ATOM 1699 C CA . SER A 1 223 ? -4.408 4.634 11.609 1.00 96.69 223 SER A CA 1
ATOM 1700 C C . SER A 1 223 ? -4.132 4.068 10.206 1.00 96.69 223 SER A C 1
ATOM 1702 O O . SER A 1 223 ? -4.337 4.761 9.209 1.00 96.69 223 SER A O 1
ATOM 1704 N N . ILE A 1 224 ? -3.694 2.812 10.093 1.00 97.38 224 ILE A N 1
ATOM 1705 C CA . ILE A 1 224 ? -3.474 2.106 8.818 1.00 97.38 224 ILE A CA 1
ATOM 1706 C C . ILE A 1 224 ? -4.797 1.746 8.133 1.00 97.38 224 ILE A C 1
ATOM 1708 O O . ILE A 1 224 ? -4.896 1.805 6.904 1.00 97.38 224 ILE A O 1
ATOM 1712 N N . GLU A 1 225 ? -5.816 1.364 8.903 1.00 97.31 225 GLU A N 1
ATOM 1713 C CA . GLU A 1 225 ? -7.117 0.938 8.379 1.00 97.31 225 GLU A CA 1
ATOM 1714 C C . GLU A 1 225 ? -8.079 2.114 8.140 1.00 97.31 225 GLU A C 1
ATOM 1716 O O . GLU A 1 225 ? -8.849 2.105 7.170 1.00 97.31 225 GLU A O 1
ATOM 1721 N N . TYR A 1 226 ? -8.043 3.131 9.001 1.00 96.69 226 TYR A N 1
ATOM 1722 C CA . TYR A 1 226 ? -9.031 4.207 9.052 1.00 96.69 226 TYR A CA 1
ATOM 1723 C C . TYR A 1 226 ? -8.427 5.586 8.773 1.00 96.69 226 TYR A C 1
ATOM 1725 O O . TYR A 1 226 ? -7.244 5.842 8.987 1.00 96.69 226 TYR A O 1
ATOM 1733 N N . GLU A 1 227 ? -9.269 6.493 8.282 1.00 94.19 227 GLU A N 1
ATOM 1734 C CA . GLU A 1 227 ? -8.975 7.919 8.183 1.00 94.19 227 GLU A CA 1
ATOM 1735 C C . GLU A 1 227 ? -9.179 8.578 9.556 1.00 94.19 227 GLU A C 1
ATOM 1737 O O . GLU A 1 227 ? -10.273 9.022 9.905 1.00 94.19 227 GLU A O 1
ATOM 1742 N N . ASP A 1 228 ? -8.105 8.649 10.339 1.00 91.56 228 ASP A N 1
ATOM 1743 C CA . ASP A 1 228 ? -8.064 9.291 11.662 1.00 91.56 228 ASP A CA 1
ATOM 1744 C C . ASP A 1 228 ? -7.906 10.828 11.597 1.00 91.56 228 ASP A C 1
ATOM 1746 O O . ASP A 1 228 ? -8.052 11.527 12.600 1.00 91.56 228 ASP A O 1
ATOM 1750 N N . GLY A 1 229 ? -7.656 11.370 10.401 1.00 91.56 229 GLY A N 1
ATOM 1751 C CA . GLY A 1 229 ? -7.404 12.791 10.150 1.00 91.56 229 GLY A CA 1
ATOM 1752 C C . GLY A 1 229 ? -5.924 13.184 10.141 1.00 91.56 229 GLY A C 1
ATOM 1753 O O . GLY A 1 229 ? -5.623 14.320 9.786 1.00 91.56 229 GLY A O 1
ATOM 1754 N N . ASN A 1 230 ? -5.007 12.260 10.444 1.00 92.25 230 ASN A N 1
ATOM 1755 C CA . ASN A 1 230 ? -3.562 12.512 10.477 1.00 92.25 230 ASN A CA 1
ATOM 1756 C C . ASN A 1 230 ? -2.859 12.186 9.144 1.00 92.25 230 ASN A C 1
ATOM 1758 O O . ASN A 1 230 ? -1.635 12.258 9.046 1.00 92.25 230 ASN A O 1
ATOM 1762 N N . GLY A 1 231 ? -3.617 11.831 8.102 1.00 93.50 231 GLY A N 1
ATOM 1763 C CA . GLY A 1 231 ? -3.063 11.353 6.832 1.00 93.50 231 GLY A CA 1
ATOM 1764 C C . GLY A 1 231 ? -2.626 9.889 6.911 1.00 93.50 231 GLY A C 1
ATOM 1765 O O . GLY A 1 231 ? -3.032 9.174 7.817 1.00 93.50 231 GLY A O 1
ATOM 1766 N N . ILE A 1 232 ? -1.878 9.400 5.920 1.00 96.56 232 ILE A N 1
ATOM 1767 C CA . ILE A 1 232 ? -1.363 8.017 5.916 1.00 96.56 232 ILE A CA 1
ATOM 1768 C C . ILE A 1 232 ? -0.172 7.941 6.884 1.00 96.56 232 ILE A C 1
ATOM 1770 O O . ILE A 1 232 ? 0.750 8.748 6.721 1.00 96.56 232 ILE A O 1
ATOM 1774 N N . PRO A 1 233 ? -0.160 7.005 7.854 1.00 97.25 233 PRO A N 1
ATOM 1775 C CA . PRO A 1 233 ? 0.923 6.916 8.829 1.00 97.25 233 PRO A CA 1
ATOM 1776 C C . PRO A 1 233 ? 2.257 6.614 8.138 1.00 97.25 233 PRO A C 1
ATOM 1778 O O . PRO A 1 233 ? 2.310 5.776 7.237 1.00 97.25 233 PRO A O 1
ATOM 1781 N N . ILE A 1 234 ? 3.318 7.302 8.566 1.00 96.88 234 ILE A N 1
ATOM 1782 C CA . ILE A 1 234 ? 4.696 7.041 8.135 1.00 96.88 234 ILE A CA 1
ATOM 1783 C C . ILE A 1 234 ? 5.352 6.145 9.184 1.00 96.88 234 ILE A C 1
ATOM 1785 O O . ILE A 1 234 ? 5.355 6.493 10.364 1.00 96.88 234 ILE A O 1
ATOM 1789 N N . LEU A 1 235 ? 5.888 5.010 8.751 1.00 97.88 235 LEU A N 1
ATOM 1790 C CA . LEU A 1 235 ? 6.493 3.979 9.588 1.00 97.88 235 LEU A CA 1
ATOM 1791 C C . LEU A 1 235 ? 7.935 3.720 9.149 1.00 97.88 235 LEU A C 1
ATOM 1793 O O . LEU A 1 235 ? 8.302 3.978 8.000 1.00 97.88 235 LEU A O 1
ATOM 1797 N N . ASP A 1 236 ? 8.746 3.187 10.055 1.00 97.12 236 ASP A N 1
ATOM 1798 C CA . ASP A 1 236 ? 10.019 2.574 9.697 1.00 97.12 236 ASP A CA 1
ATOM 1799 C C . ASP A 1 236 ? 9.792 1.194 9.035 1.00 97.12 236 ASP A C 1
ATOM 1801 O O . ASP A 1 236 ? 8.757 0.559 9.271 1.00 97.12 236 ASP A O 1
ATOM 1805 N N . PRO A 1 237 ? 10.730 0.716 8.195 1.00 96.94 237 PRO A N 1
ATOM 1806 C CA . PRO A 1 237 ? 10.587 -0.558 7.488 1.00 96.94 237 PRO A CA 1
ATOM 1807 C C . PRO A 1 237 ? 10.347 -1.768 8.400 1.00 96.94 237 PRO A C 1
ATOM 1809 O O . PRO A 1 237 ? 9.567 -2.649 8.039 1.00 96.94 237 PRO A O 1
ATOM 1812 N N . GLU A 1 238 ? 10.991 -1.803 9.570 1.00 97.62 238 GLU A N 1
ATOM 1813 C CA . GLU A 1 238 ? 10.907 -2.913 10.523 1.00 97.62 238 GLU A CA 1
ATOM 1814 C C . GLU A 1 238 ? 9.490 -3.011 11.096 1.00 97.62 238 GLU A C 1
ATOM 1816 O O . GLU A 1 238 ? 8.817 -4.025 10.913 1.00 97.62 238 GLU A O 1
ATOM 1821 N N . THR A 1 239 ? 8.973 -1.919 11.664 1.00 98.12 239 THR A N 1
ATOM 1822 C CA . THR A 1 239 ? 7.597 -1.848 12.177 1.00 98.12 239 THR A CA 1
ATOM 1823 C C . THR A 1 239 ? 6.569 -2.086 11.074 1.00 98.12 239 THR A C 1
ATOM 1825 O O . THR A 1 239 ? 5.566 -2.764 11.283 1.00 98.12 239 THR A O 1
ATOM 1828 N N . ALA A 1 240 ? 6.792 -1.543 9.875 1.00 97.56 240 ALA A N 1
ATOM 1829 C CA . ALA A 1 240 ? 5.835 -1.676 8.783 1.00 97.56 240 ALA A CA 1
ATOM 1830 C C . ALA A 1 240 ? 5.702 -3.114 8.257 1.00 97.56 240 ALA A C 1
ATOM 1832 O O . ALA A 1 240 ? 4.689 -3.430 7.624 1.00 97.56 240 ALA A O 1
ATOM 1833 N N . THR A 1 241 ? 6.704 -3.966 8.496 1.00 96.88 241 THR A N 1
ATOM 1834 C CA . THR A 1 241 ? 6.773 -5.334 7.965 1.00 96.88 241 THR A CA 1
ATOM 1835 C C . THR A 1 241 ? 6.863 -6.426 9.032 1.00 96.88 241 THR A C 1
ATOM 1837 O O . THR A 1 241 ? 6.934 -7.596 8.669 1.00 96.88 241 THR A O 1
ATOM 1840 N N . GLU A 1 242 ? 6.763 -6.090 10.324 1.00 97.00 242 GLU A N 1
ATOM 1841 C CA . GLU A 1 242 ? 6.959 -7.036 11.439 1.00 97.00 242 GLU A CA 1
ATOM 1842 C C . GLU A 1 242 ? 6.064 -8.291 11.377 1.00 97.00 242 GLU A C 1
ATOM 1844 O O . GLU A 1 242 ? 6.485 -9.374 11.773 1.00 97.00 242 GLU A O 1
ATOM 1849 N N . ASN A 1 243 ? 4.845 -8.160 10.838 1.00 97.56 243 ASN A N 1
ATOM 1850 C CA . ASN A 1 243 ? 3.866 -9.246 10.709 1.00 97.56 243 ASN A CA 1
ATOM 1851 C C . ASN A 1 243 ? 3.630 -9.668 9.241 1.00 97.56 243 ASN A C 1
ATOM 1853 O O . ASN A 1 243 ? 2.668 -10.383 8.938 1.00 97.56 243 ASN A O 1
ATOM 1857 N N . CYS A 1 244 ? 4.475 -9.216 8.309 1.00 94.38 244 CYS A N 1
ATOM 1858 C CA . CYS A 1 244 ? 4.383 -9.550 6.888 1.00 94.38 244 CYS A CA 1
ATOM 1859 C C . CYS A 1 244 ? 5.173 -10.826 6.567 1.00 94.38 244 CYS A C 1
ATOM 1861 O O . CYS A 1 244 ? 6.373 -10.893 6.799 1.00 94.38 244 CYS A O 1
ATOM 1863 N N . ASP A 1 245 ? 4.512 -11.814 5.959 1.00 91.06 245 ASP A N 1
ATOM 1864 C CA . ASP A 1 245 ? 5.167 -13.047 5.481 1.00 91.06 245 ASP A CA 1
ATOM 1865 C C . ASP A 1 245 ? 5.824 -12.844 4.103 1.00 91.06 245 ASP A C 1
ATOM 1867 O O . ASP A 1 245 ? 6.940 -13.278 3.835 1.00 91.06 245 ASP A O 1
ATOM 1871 N N . ALA A 1 246 ? 5.136 -12.116 3.218 1.00 89.31 246 ALA A N 1
ATOM 1872 C CA . ALA A 1 246 ? 5.622 -11.788 1.886 1.00 89.31 246 ALA A CA 1
ATOM 1873 C C . ALA A 1 246 ? 5.167 -10.389 1.464 1.00 89.31 246 ALA A C 1
ATOM 1875 O O . ALA A 1 246 ? 4.058 -9.954 1.787 1.00 89.31 246 ALA A O 1
ATOM 1876 N N . MET A 1 247 ? 6.010 -9.706 0.689 1.00 88.31 247 MET A N 1
ATOM 1877 C CA . MET A 1 247 ? 5.734 -8.380 0.144 1.00 88.31 247 MET A CA 1
ATOM 1878 C C . MET A 1 247 ? 5.894 -8.392 -1.376 1.00 88.31 247 MET A C 1
ATOM 1880 O O . MET A 1 247 ? 6.934 -8.775 -1.906 1.00 88.31 247 MET A O 1
ATOM 1884 N N . ASN A 1 248 ? 4.855 -7.945 -2.083 1.00 85.06 248 ASN A N 1
ATOM 1885 C CA . ASN A 1 248 ? 4.921 -7.717 -3.522 1.00 85.06 248 ASN A CA 1
ATOM 1886 C C . ASN A 1 248 ? 5.331 -6.268 -3.772 1.00 85.06 248 ASN A C 1
ATOM 1888 O O . ASN A 1 248 ? 4.584 -5.348 -3.446 1.00 85.06 248 ASN A O 1
ATOM 1892 N N . VAL A 1 249 ? 6.498 -6.075 -4.374 1.00 82.88 249 VAL A N 1
ATOM 1893 C CA . VAL A 1 249 ? 7.068 -4.747 -4.610 1.00 82.88 249 VAL A CA 1
ATOM 1894 C C . VAL A 1 249 ? 6.753 -4.319 -6.033 1.00 82.88 249 VAL A C 1
ATOM 1896 O O . VAL A 1 249 ? 7.002 -5.062 -6.984 1.00 82.88 249 VAL A O 1
ATOM 1899 N N . ARG A 1 250 ? 6.183 -3.123 -6.184 1.00 79.62 250 ARG A N 1
ATOM 1900 C CA . ARG A 1 250 ? 5.986 -2.486 -7.486 1.00 79.62 250 ARG A CA 1
ATOM 1901 C C . ARG A 1 250 ? 6.381 -1.028 -7.400 1.00 79.62 250 ARG A C 1
ATOM 1903 O O . ARG A 1 250 ? 5.928 -0.315 -6.511 1.00 79.62 250 ARG A O 1
ATOM 1910 N N . GLU A 1 251 ? 7.194 -0.600 -8.351 1.00 77.44 251 GLU A N 1
ATOM 1911 C CA . GLU A 1 251 ? 7.537 0.801 -8.517 1.00 77.44 251 GLU A CA 1
ATOM 1912 C C . GLU A 1 251 ? 6.402 1.509 -9.261 1.00 77.44 251 GLU A C 1
ATOM 1914 O O . GLU A 1 251 ? 6.029 1.129 -10.373 1.00 77.44 251 GLU A O 1
ATOM 1919 N N . LEU A 1 252 ? 5.807 2.509 -8.612 1.00 73.50 252 LEU A N 1
ATOM 1920 C CA . LEU A 1 252 ? 4.811 3.387 -9.214 1.00 73.50 252 LEU A CA 1
ATOM 1921 C C . LEU A 1 252 ? 5.492 4.712 -9.530 1.00 73.50 252 LEU A C 1
ATOM 1923 O O . LEU A 1 252 ? 5.767 5.502 -8.630 1.00 73.50 252 LEU A O 1
ATOM 1927 N N . ASN A 1 253 ? 5.758 4.954 -10.809 1.00 66.69 253 ASN A N 1
ATOM 1928 C CA . ASN A 1 253 ? 6.300 6.229 -11.250 1.00 66.69 253 ASN A CA 1
ATOM 1929 C C . ASN A 1 253 ? 5.133 7.211 -11.434 1.00 66.69 253 ASN A C 1
ATOM 1931 O O . ASN A 1 253 ? 4.467 7.219 -12.469 1.00 66.69 253 ASN A O 1
ATOM 1935 N N . LEU A 1 254 ? 4.813 7.969 -10.383 1.00 58.59 254 LEU A N 1
ATOM 1936 C CA . LEU A 1 254 ? 3.774 8.995 -10.430 1.00 58.59 254 LEU A CA 1
ATOM 1937 C C . LEU A 1 254 ? 4.386 10.283 -10.979 1.00 58.59 254 LEU A C 1
ATOM 1939 O O . LEU A 1 254 ? 5.041 11.031 -10.258 1.00 58.59 254 LEU A O 1
ATOM 1943 N N . THR A 1 255 ? 4.188 10.532 -12.272 1.00 47.00 255 THR A N 1
ATOM 1944 C CA . THR A 1 255 ? 4.461 11.847 -12.859 1.00 47.00 255 THR A CA 1
ATOM 1945 C C . THR A 1 255 ? 3.318 12.778 -12.456 1.00 47.00 255 THR A C 1
ATOM 1947 O O . THR A 1 255 ? 2.180 12.557 -12.869 1.00 47.00 255 THR A O 1
ATOM 1950 N N . VAL A 1 256 ? 3.611 13.747 -11.587 1.00 42.31 256 VAL A N 1
ATOM 1951 C CA . VAL A 1 256 ? 2.679 14.816 -11.184 1.00 42.31 256 VAL A CA 1
ATOM 1952 C C . VAL A 1 256 ? 2.824 16.000 -12.127 1.00 42.31 256 VAL A C 1
ATOM 1954 O O . VAL A 1 256 ? 3.987 16.344 -12.440 1.00 42.31 256 VAL A O 1
#

Organism: Thalassiosira oceanica (NCBI:txid159749)

Radius of gyration: 34.33 Å; chains: 1; bounding box: 62×121×75 Å